Protein AF-S5ZW05-F1 (afdb_monomer_lite)

Foldseek 3Di:
DAPQWDADPVGFIFGNLPVGDTDDVVVAVRPPPCVPGPSVVVVVVVVVVVVVVVVVVVVDDDDDDDDDDDDDDPPPPDPPPPDPVVCPVVVVVVVVVVVVVVVVVVVLLVVLVVLLVVLVVVLVVLVVVLVVLVVVLVVLVVVLVVLVVCVVVVVDDPVRSVVVVVVSVVVNVVSVVVSVVSVVVNVVSCVVSLLSVLVNLLVVLVVVLVVLVVVLVVLVVCVVVVVDDPVVSVVSNVVSVVVNVVSVVSNVVSD

Secondary structure (DSSP, 8-state):
--TTEEE-TTS-EEEGGGTTEE--TTTSTTSS-GGG-HHHHHHHHHHHHHHHHHHHHHTS-----------------------THHHHHHHHHHHHHHHHHHHHHHHHHHHHHHHHHHHHHHHHHHHHHHHHHHHHHHHHHHHHHHHHHHHHTTSS-HHHHHHHHHHHHHHHHHHHHHHHHHHHHHHHHHHHHHHHHHHHHHHHHHHHHHHHHHHHHHHHHHHHTT-S-HHHHHHHHHHHHHHHHHHHHHHHHH-

pLDDT: mean 84.44, std 17.26, range [33.0, 98.31]

Organism: NCBI:txid1365176

Sequence (255 aa):
MCPGLYKDEKGKFYCRFADNAEIDPAFMPCLLEYWECPFYIRHKQAEKALEVEKEEIKQQEAPPATVPTVEMPTLIVSPTEVSAERFTDEVDRLIDRASELARLWESYESEARRVVEEWEELRDKIKRELAGLEAVINAYISEKGRLEKLLDEGKISEEEYIDLISRLEKKLAEKNSEKEALTKKLADLDRVVLPHYKRVKVAEAKPELAKLRLALSKLEERFKSGSISEEVYMRLRAELEDKIQRLEKIKEEVE

Radius of gyration: 39.07 Å; chains: 1; bounding box: 111×44×99 Å

Structure (mmCIF, N/CA/C/O backbone):
data_AF-S5ZW05-F1
#
_entry.id   AF-S5ZW05-F1
#
loop_
_atom_site.group_PDB
_atom_site.id
_atom_site.type_symbol
_atom_site.label_atom_id
_atom_site.label_alt_id
_atom_site.label_comp_id
_atom_site.label_asym_id
_atom_site.label_entity_id
_atom_site.label_seq_id
_atom_site.pdbx_PDB_ins_code
_atom_site.Cartn_x
_atom_site.Cartn_y
_atom_site.Cartn_z
_atom_site.occupancy
_atom_site.B_iso_or_equiv
_atom_site.auth_seq_id
_atom_site.auth_comp_id
_atom_site.auth_asym_id
_atom_site.auth_atom_id
_atom_site.pdbx_PDB_model_num
ATOM 1 N N . MET A 1 1 ? 30.930 10.511 -29.324 1.00 75.69 1 MET A N 1
ATOM 2 C CA . MET A 1 1 ? 31.441 11.809 -28.835 1.00 75.69 1 MET A CA 1
ATOM 3 C C . MET A 1 1 ? 32.461 12.370 -29.821 1.00 75.69 1 MET A C 1
ATOM 5 O O . MET A 1 1 ? 33.288 11.617 -30.320 1.00 75.69 1 MET A O 1
ATOM 9 N N . CYS A 1 2 ? 32.359 13.663 -30.134 1.00 83.81 2 CYS A N 1
ATOM 10 C CA . CYS A 1 2 ? 33.169 14.377 -31.118 1.00 83.81 2 CYS A CA 1
ATOM 11 C C . CYS A 1 2 ? 34.652 14.428 -30.710 1.00 83.81 2 CYS A C 1
ATOM 13 O O . CYS A 1 2 ? 34.937 14.909 -29.614 1.00 83.81 2 CYS A O 1
ATOM 15 N N . PRO A 1 3 ? 35.601 14.054 -31.592 1.00 83.56 3 PRO A N 1
ATOM 16 C CA . PRO A 1 3 ? 37.040 14.133 -31.304 1.00 83.56 3 PRO A CA 1
ATOM 17 C C . PRO A 1 3 ? 37.567 15.555 -31.050 1.00 83.56 3 PRO A C 1
ATOM 19 O O . PRO A 1 3 ? 38.633 15.729 -30.466 1.00 83.56 3 PRO A O 1
ATOM 22 N N . GLY A 1 4 ? 36.844 16.577 -31.513 1.00 84.00 4 GLY A N 1
ATOM 23 C CA . GLY A 1 4 ? 37.214 17.982 -31.338 1.00 84.00 4 GLY A CA 1
ATOM 24 C C . GLY A 1 4 ? 36.657 18.622 -30.069 1.00 84.00 4 GLY A C 1
ATOM 25 O O . GLY A 1 4 ? 36.993 19.772 -29.801 1.00 84.00 4 GLY A O 1
ATOM 26 N N . LEU A 1 5 ? 35.805 17.920 -29.312 1.00 88.31 5 LEU A N 1
ATOM 27 C CA . LEU A 1 5 ? 35.219 18.435 -28.079 1.00 88.31 5 LEU A CA 1
ATOM 28 C C . LEU A 1 5 ? 36.185 18.208 -26.913 1.00 88.31 5 LEU A C 1
ATOM 30 O O . LEU A 1 5 ? 36.546 17.071 -26.620 1.00 88.31 5 LEU A O 1
ATOM 34 N N . TYR A 1 6 ? 36.559 19.274 -26.212 1.00 88.19 6 TYR A N 1
ATOM 35 C CA . TYR A 1 6 ? 37.323 19.176 -24.969 1.00 88.19 6 TYR A CA 1
ATOM 36 C C . TYR A 1 6 ? 36.778 20.138 -23.916 1.00 88.19 6 TYR A C 1
ATOM 38 O O . TYR A 1 6 ? 36.047 21.078 -24.228 1.00 88.19 6 TYR A O 1
ATOM 46 N N . LYS A 1 7 ? 37.099 19.864 -22.654 1.00 90.12 7 LYS A N 1
ATOM 47 C CA . LYS A 1 7 ? 36.646 20.632 -21.496 1.00 90.12 7 LYS A CA 1
ATOM 48 C C . LYS A 1 7 ? 37.850 21.311 -20.854 1.00 90.12 7 LYS A C 1
ATOM 50 O O . LYS A 1 7 ? 38.879 20.666 -20.674 1.00 90.12 7 LYS A O 1
ATOM 55 N N . ASP A 1 8 ? 37.719 22.592 -20.540 1.00 86.56 8 ASP A N 1
ATOM 56 C CA . ASP A 1 8 ? 38.747 23.358 -19.830 1.00 86.56 8 ASP A CA 1
ATOM 57 C C . ASP A 1 8 ? 38.670 23.126 -18.306 1.00 86.56 8 ASP A C 1
ATOM 59 O O . ASP A 1 8 ? 37.664 22.622 -17.796 1.00 86.56 8 ASP A O 1
ATOM 63 N N . GLU A 1 9 ? 39.698 23.538 -17.559 1.00 81.25 9 GLU A N 1
ATOM 64 C CA . GLU A 1 9 ? 39.809 23.378 -16.096 1.00 81.25 9 GLU A CA 1
ATOM 65 C C . GLU A 1 9 ? 38.628 24.009 -15.334 1.00 81.25 9 GLU A C 1
ATOM 67 O O . GLU A 1 9 ? 38.244 23.557 -14.257 1.00 81.25 9 GLU A O 1
ATOM 72 N N . LYS A 1 10 ? 37.989 25.027 -15.928 1.00 78.88 10 LYS A N 1
ATOM 73 C CA . LYS A 1 10 ? 36.803 25.722 -15.390 1.00 78.88 10 LYS A CA 1
ATOM 74 C C . LYS A 1 10 ? 35.470 25.071 -15.765 1.00 78.88 10 LYS A C 1
ATOM 76 O O . LYS A 1 10 ? 34.407 25.590 -15.439 1.00 78.88 10 LYS A O 1
ATOM 81 N N . GLY A 1 11 ? 35.514 23.950 -16.473 1.00 82.31 11 GLY A N 1
ATOM 82 C CA . GLY A 1 11 ? 34.356 23.141 -16.809 1.00 82.31 11 GLY A CA 1
ATOM 83 C C . GLY A 1 11 ? 33.564 23.558 -18.048 1.00 82.31 11 GLY A C 1
ATOM 84 O O . GLY A 1 11 ? 32.510 22.976 -18.302 1.00 82.31 11 GLY A O 1
ATOM 85 N N . LYS A 1 12 ? 34.080 24.513 -18.824 1.00 86.69 12 LYS A N 1
ATOM 86 C CA . LYS A 1 12 ? 33.519 24.965 -20.104 1.00 86.69 12 LYS A CA 1
ATOM 87 C C . LYS A 1 12 ? 33.964 24.065 -21.254 1.00 86.69 12 LYS A C 1
ATOM 89 O O . LYS A 1 12 ? 35.069 23.526 -21.218 1.00 86.69 12 LYS A O 1
ATOM 94 N N . PHE A 1 13 ? 33.113 23.917 -22.261 1.00 88.25 13 PHE A N 1
ATOM 95 C CA . PHE A 1 13 ? 33.365 23.070 -23.423 1.00 88.25 13 PHE A CA 1
ATOM 96 C C . PHE A 1 13 ? 33.838 23.897 -24.622 1.00 88.25 13 PHE A C 1
ATOM 98 O O . PHE A 1 13 ? 33.329 24.984 -24.879 1.00 88.25 13 PHE A O 1
ATOM 105 N N . TYR A 1 14 ? 34.803 23.362 -25.366 1.00 88.94 14 TYR A N 1
ATOM 106 C CA . TYR A 1 14 ? 35.449 24.028 -26.493 1.00 88.94 14 TYR A CA 1
ATOM 107 C C . TYR A 1 14 ? 35.572 23.091 -27.700 1.00 88.94 14 TYR A C 1
ATOM 109 O O . TYR A 1 14 ? 35.677 21.869 -27.548 1.00 88.94 14 TYR A O 1
ATOM 117 N N . CYS A 1 15 ? 35.554 23.670 -28.904 1.00 87.31 15 CYS A N 1
ATOM 118 C CA . CYS A 1 15 ? 35.637 22.942 -30.171 1.00 87.31 15 CYS A CA 1
ATOM 119 C C . CYS A 1 15 ? 36.954 23.217 -30.907 1.00 87.31 15 CYS A C 1
ATOM 121 O O . CYS A 1 15 ? 37.171 24.318 -31.408 1.00 87.31 15 CYS A O 1
ATOM 123 N N . ARG A 1 16 ? 37.792 22.189 -31.082 1.00 85.38 16 ARG A N 1
ATOM 124 C CA . ARG A 1 16 ? 39.040 22.284 -31.866 1.00 85.38 16 ARG A CA 1
ATOM 125 C C . ARG A 1 16 ? 38.809 22.566 -33.351 1.00 85.38 16 ARG A C 1
ATOM 127 O O . ARG A 1 16 ? 39.659 23.161 -33.995 1.00 85.38 16 ARG A O 1
ATOM 134 N N . PHE A 1 17 ? 37.666 22.149 -33.894 1.00 84.06 17 PHE A N 1
ATOM 135 C CA . PHE A 1 17 ? 37.330 22.326 -35.314 1.00 84.06 17 PHE A CA 1
ATOM 136 C C . PHE A 1 17 ? 36.701 23.691 -35.631 1.00 84.06 17 PHE A C 1
ATOM 138 O O . PHE A 1 17 ? 36.392 23.965 -36.788 1.00 84.06 17 PHE A O 1
ATOM 145 N N . ALA A 1 18 ? 36.483 24.526 -34.612 1.00 81.56 18 ALA A N 1
ATOM 146 C CA . ALA A 1 18 ? 35.930 25.872 -34.728 1.00 81.56 18 ALA A CA 1
ATOM 147 C C . ALA A 1 18 ? 36.827 26.874 -33.983 1.00 81.56 18 ALA A C 1
ATOM 149 O O . ALA A 1 18 ? 36.354 27.592 -33.107 1.00 81.56 18 ALA A O 1
ATOM 150 N N . ASP A 1 19 ? 38.132 26.851 -34.269 1.00 81.06 19 ASP A N 1
ATOM 151 C CA . ASP A 1 19 ? 39.130 27.789 -33.728 1.00 81.06 19 ASP A CA 1
ATOM 152 C C . ASP A 1 19 ? 39.120 27.923 -32.193 1.00 81.06 19 ASP A C 1
ATOM 154 O O . ASP A 1 19 ? 39.330 29.001 -31.641 1.00 81.06 19 ASP A O 1
ATOM 158 N N . ASN A 1 20 ? 38.871 26.814 -31.486 1.00 83.44 20 ASN A N 1
ATOM 159 C CA . ASN A 1 20 ? 38.738 26.768 -30.026 1.00 83.44 20 ASN A CA 1
ATOM 160 C C . ASN A 1 20 ? 37.632 27.688 -29.477 1.00 83.44 20 ASN A C 1
ATOM 162 O O . ASN A 1 20 ? 37.757 28.230 -28.380 1.00 83.44 20 ASN A O 1
ATOM 166 N N . ALA A 1 21 ? 36.533 27.851 -30.215 1.00 83.50 21 ALA A N 1
ATOM 167 C CA . ALA A 1 21 ? 35.348 28.544 -29.724 1.00 83.50 21 ALA A CA 1
ATOM 168 C C . ALA A 1 21 ? 34.690 27.782 -28.561 1.00 83.50 21 ALA A C 1
ATOM 170 O O . ALA A 1 21 ? 34.636 26.546 -28.559 1.00 83.50 21 ALA A O 1
ATOM 171 N N . GLU A 1 22 ? 34.173 28.534 -27.584 1.00 88.19 22 GLU A N 1
ATOM 172 C CA . GLU A 1 22 ? 33.326 28.004 -26.511 1.00 88.19 22 GLU A CA 1
ATOM 173 C C . GLU A 1 22 ? 32.014 27.505 -27.126 1.00 88.19 22 GLU A C 1
ATOM 175 O O . GLU A 1 22 ? 31.342 28.235 -27.856 1.00 88.19 22 GLU A O 1
ATOM 180 N N . ILE A 1 23 ? 31.667 26.250 -26.858 1.00 82.69 23 ILE A N 1
ATOM 181 C CA . ILE A 1 23 ? 30.469 25.600 -27.390 1.00 82.69 23 ILE A CA 1
ATOM 182 C C . ILE A 1 23 ? 29.692 24.926 -26.270 1.00 82.69 23 ILE A C 1
ATOM 184 O O . ILE A 1 23 ? 30.272 24.468 -25.293 1.00 82.69 23 ILE A O 1
ATOM 188 N N . ASP A 1 24 ? 28.379 24.811 -26.433 1.00 84.38 24 ASP A N 1
ATOM 189 C CA . ASP A 1 24 ? 27.539 24.027 -25.532 1.00 84.38 24 ASP A CA 1
ATOM 190 C C . ASP A 1 24 ? 27.182 22.676 -26.190 1.00 84.38 24 ASP A C 1
ATOM 192 O O . ASP A 1 24 ? 26.478 22.658 -27.209 1.00 84.38 24 ASP A O 1
ATOM 196 N N . PRO A 1 25 ? 27.642 21.533 -25.641 1.00 79.38 25 PRO A N 1
ATOM 197 C CA . PRO A 1 25 ? 27.330 20.203 -26.162 1.00 79.38 25 PRO A CA 1
ATOM 198 C C . PRO A 1 25 ? 25.843 19.831 -26.123 1.00 79.38 25 PRO A C 1
ATOM 200 O O . PRO A 1 25 ? 25.480 18.833 -26.739 1.00 79.38 25 PRO A O 1
ATOM 203 N N . ALA A 1 26 ? 24.997 20.581 -25.406 1.00 79.69 26 ALA A N 1
ATOM 204 C CA . ALA A 1 26 ? 23.548 20.383 -25.401 1.00 79.69 26 ALA A CA 1
ATOM 205 C C . ALA A 1 26 ? 22.867 20.922 -26.673 1.00 79.69 26 ALA A C 1
ATOM 207 O O . ALA A 1 26 ? 21.833 20.398 -27.080 1.00 79.69 26 ALA A O 1
ATOM 208 N N . PHE A 1 27 ? 23.450 21.942 -27.314 1.00 77.44 27 PHE A N 1
ATOM 209 C CA . PHE A 1 27 ? 22.884 22.603 -28.500 1.00 77.44 27 PHE A CA 1
ATOM 210 C C . PHE A 1 27 ? 23.600 22.240 -29.807 1.00 77.44 27 PHE A C 1
ATOM 212 O O . PHE A 1 27 ? 23.198 22.682 -30.880 1.00 77.44 27 PHE A O 1
ATOM 219 N N . MET A 1 28 ? 24.657 21.432 -29.728 1.00 78.69 28 MET A N 1
ATOM 220 C CA . MET A 1 28 ? 25.442 20.972 -30.871 1.00 78.69 28 MET A CA 1
ATOM 221 C C . MET A 1 28 ? 25.522 19.441 -30.868 1.00 78.69 28 MET A C 1
ATOM 223 O O . MET A 1 28 ? 25.550 18.838 -29.796 1.00 78.69 28 MET A O 1
ATOM 227 N N . PRO A 1 29 ? 25.638 18.776 -32.033 1.00 80.00 29 PRO A N 1
ATOM 228 C CA . PRO A 1 29 ? 25.641 17.312 -32.134 1.00 80.00 29 PRO A CA 1
ATOM 229 C C . PRO A 1 29 ? 26.966 16.678 -31.659 1.00 80.00 29 PRO A C 1
ATOM 231 O O . PRO A 1 29 ? 27.462 15.711 -32.222 1.00 80.00 29 PRO A O 1
ATOM 234 N N . CYS A 1 30 ? 27.605 17.215 -30.619 1.00 80.88 30 CYS A N 1
ATOM 235 C CA . CYS A 1 30 ? 28.940 16.812 -30.189 1.00 80.88 30 CYS A CA 1
ATOM 236 C C . CYS A 1 30 ? 28.960 15.486 -29.410 1.00 80.88 30 CYS A C 1
ATOM 238 O O . CYS A 1 30 ? 29.997 14.824 -29.368 1.00 80.88 30 CYS A O 1
ATOM 240 N N . LEU A 1 31 ? 27.855 15.077 -28.782 1.00 81.19 31 LEU A N 1
ATOM 241 C CA . LEU A 1 31 ? 27.829 13.892 -27.914 1.00 81.19 31 LEU A CA 1
ATOM 242 C C . LEU A 1 31 ? 27.472 12.601 -28.669 1.00 81.19 31 LEU A C 1
ATOM 244 O O . LEU A 1 31 ? 28.137 11.582 -28.452 1.00 81.19 31 LEU A O 1
ATOM 248 N N . LEU A 1 32 ? 26.510 12.664 -29.597 1.00 75.75 32 LEU A N 1
ATOM 249 C CA . LEU A 1 32 ? 25.956 11.506 -30.310 1.00 75.75 32 LEU A CA 1
ATOM 250 C C . LEU A 1 32 ? 26.312 11.520 -31.807 1.00 75.75 32 LEU A C 1
ATOM 252 O O . LEU A 1 32 ? 27.100 10.679 -32.225 1.00 75.75 32 LEU A O 1
ATOM 256 N N . GLU A 1 33 ? 25.842 12.508 -32.576 1.00 83.38 33 GLU A N 1
ATOM 257 C CA . GLU A 1 33 ? 25.884 12.524 -34.058 1.00 83.38 33 GLU A CA 1
ATOM 258 C C . GLU A 1 33 ? 26.925 13.500 -34.638 1.00 83.38 33 GLU A C 1
ATOM 260 O O . GLU A 1 33 ? 26.675 14.285 -35.551 1.00 83.38 33 GLU A O 1
ATOM 265 N N . TYR A 1 34 ? 28.143 13.477 -34.098 1.00 82.94 34 TYR A N 1
ATOM 266 C CA . TYR A 1 34 ? 29.167 14.475 -34.437 1.00 82.94 34 TYR A CA 1
ATOM 267 C C . TYR A 1 34 ? 29.628 14.442 -35.901 1.00 82.94 34 TYR A C 1
ATOM 269 O O . TYR A 1 34 ? 30.193 15.425 -36.381 1.00 82.94 34 TYR A O 1
ATOM 277 N N . TRP A 1 35 ? 29.394 13.334 -36.608 1.00 80.00 35 TRP A N 1
ATOM 278 C CA . TRP A 1 35 ? 29.694 13.183 -38.033 1.00 80.00 35 TRP A CA 1
ATOM 279 C C . TRP A 1 35 ? 28.833 14.087 -38.928 1.00 80.00 35 TRP A C 1
ATOM 281 O O . TRP A 1 35 ? 29.241 14.366 -40.052 1.00 80.00 35 TRP A O 1
ATOM 291 N N . GLU A 1 36 ? 27.702 14.594 -38.429 1.00 83.88 36 GLU A N 1
ATOM 292 C CA . GLU A 1 36 ? 26.839 15.551 -39.140 1.00 83.88 36 GLU A CA 1
ATOM 293 C C . GLU A 1 36 ? 27.201 17.016 -38.844 1.00 83.88 36 GLU A C 1
ATOM 295 O O . GLU A 1 36 ? 26.648 17.943 -39.434 1.00 83.88 36 GLU A O 1
ATOM 300 N N . CYS A 1 37 ? 28.158 17.259 -37.941 1.00 84.12 37 CYS A N 1
ATOM 301 C CA . CYS A 1 37 ? 28.567 18.607 -37.564 1.00 84.12 37 CYS A CA 1
ATOM 302 C C . CYS A 1 37 ? 29.280 19.329 -38.730 1.00 84.12 37 CYS A C 1
ATOM 304 O O . CYS A 1 37 ? 30.320 18.848 -39.196 1.00 84.12 37 CYS A O 1
ATOM 306 N N . PRO A 1 38 ? 28.836 20.536 -39.143 1.00 82.31 38 PRO A N 1
ATOM 307 C CA . PRO A 1 38 ? 29.462 21.288 -40.236 1.00 82.31 38 PRO A CA 1
ATOM 308 C C . PRO A 1 38 ? 30.958 21.571 -40.033 1.00 82.31 38 PRO A C 1
ATOM 310 O O . PRO A 1 38 ? 31.728 21.558 -40.993 1.00 82.31 38 PRO A O 1
ATOM 313 N N . PHE A 1 39 ? 31.388 21.797 -38.787 1.00 84.94 39 PHE A N 1
ATOM 314 C CA . PHE A 1 39 ? 32.796 22.034 -38.449 1.00 84.94 39 PHE A CA 1
ATOM 315 C C . PHE A 1 39 ? 33.644 20.765 -38.596 1.00 84.94 39 PHE A C 1
ATOM 317 O O . PHE A 1 39 ? 34.746 20.811 -39.139 1.00 84.94 39 PHE A O 1
ATOM 324 N N . TYR A 1 40 ? 33.106 19.617 -38.177 1.00 83.56 40 TYR A N 1
ATOM 325 C CA . TYR A 1 40 ? 33.778 18.325 -38.309 1.00 83.56 40 TYR A CA 1
ATOM 326 C C . TYR A 1 40 ? 33.934 17.914 -39.777 1.00 83.56 40 TYR A C 1
ATOM 328 O O . TYR A 1 40 ? 35.014 17.497 -40.192 1.00 83.56 40 TYR A O 1
ATOM 336 N N . ILE A 1 41 ? 32.879 18.092 -40.580 1.00 84.44 41 ILE A N 1
ATOM 337 C CA . ILE A 1 41 ? 32.886 17.775 -42.014 1.00 84.44 41 ILE A CA 1
ATOM 338 C C . ILE A 1 41 ? 33.947 18.607 -42.744 1.00 84.44 41 ILE A C 1
ATOM 340 O O . ILE A 1 41 ? 34.751 18.046 -43.488 1.00 84.44 41 ILE A O 1
ATOM 344 N N . ARG A 1 42 ? 34.000 19.924 -42.495 1.00 84.69 42 ARG A N 1
ATOM 345 C CA . ARG A 1 42 ? 35.016 20.809 -43.090 1.00 84.69 42 ARG A CA 1
ATOM 346 C C . ARG A 1 42 ? 36.432 20.396 -42.704 1.00 84.69 42 ARG A C 1
ATOM 348 O O . ARG A 1 42 ? 37.296 20.321 -43.571 1.00 84.69 42 ARG A O 1
ATOM 355 N N . HIS A 1 43 ? 36.661 20.074 -41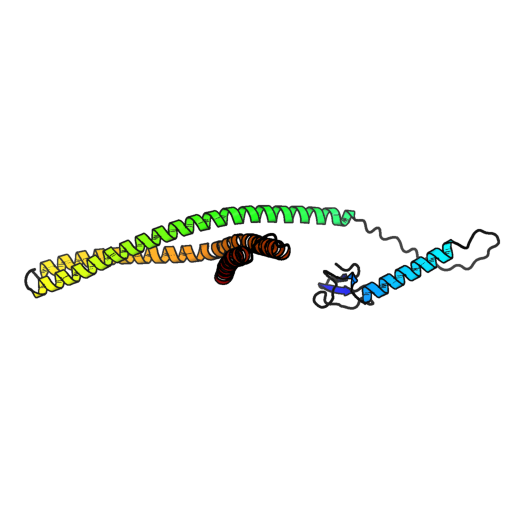.432 1.00 84.19 43 HIS A N 1
ATOM 356 C CA . HIS A 1 43 ? 37.970 19.619 -40.972 1.00 84.19 43 HIS A CA 1
ATOM 357 C C . HIS A 1 43 ? 38.387 18.305 -41.643 1.00 84.19 43 HIS A C 1
ATOM 359 O O . HIS A 1 43 ? 39.509 18.184 -42.121 1.00 84.19 43 HIS A O 1
ATOM 365 N N . LYS A 1 44 ? 37.475 17.331 -41.754 1.00 84.12 44 LYS A N 1
ATOM 366 C CA . LYS A 1 44 ? 37.752 16.056 -42.430 1.00 84.12 44 LYS A CA 1
ATOM 367 C C . LYS A 1 44 ? 38.010 16.211 -43.927 1.00 84.12 44 LYS A C 1
ATOM 369 O O . LYS A 1 44 ? 38.805 15.460 -44.484 1.00 84.12 44 LYS A O 1
ATOM 374 N N . GLN A 1 45 ? 37.352 17.164 -44.581 1.00 79.94 45 GLN A N 1
ATOM 375 C CA . GLN A 1 45 ? 37.631 17.504 -45.977 1.00 79.94 45 GLN A CA 1
ATOM 376 C C . GLN A 1 45 ? 39.011 18.157 -46.134 1.00 79.94 45 GLN A C 1
ATOM 378 O O . GLN A 1 45 ? 39.733 17.805 -47.062 1.00 79.94 45 GLN A O 1
ATOM 383 N N . ALA A 1 46 ? 39.406 19.037 -45.208 1.00 79.38 46 ALA A N 1
ATOM 384 C CA . ALA A 1 46 ? 40.734 19.648 -45.197 1.00 79.38 46 ALA A CA 1
ATOM 385 C C . ALA A 1 46 ? 41.853 18.629 -44.904 1.00 79.38 46 ALA A C 1
ATOM 387 O O . ALA A 1 46 ? 42.872 18.639 -45.587 1.00 79.38 46 ALA A O 1
ATOM 388 N N . GLU A 1 47 ? 41.651 17.704 -43.956 1.00 77.00 47 GLU A N 1
ATOM 389 C CA . GLU A 1 47 ? 42.588 16.597 -43.698 1.00 77.00 47 GLU A CA 1
ATOM 390 C C . GLU A 1 47 ? 42.783 15.727 -44.943 1.00 77.00 47 GLU A C 1
ATOM 392 O O . GLU A 1 47 ? 43.917 15.458 -45.324 1.00 77.00 47 GLU A O 1
ATOM 397 N N . LYS A 1 48 ? 41.691 15.352 -45.623 1.00 74.88 48 LYS A N 1
ATOM 398 C CA . LYS A 1 48 ? 41.767 14.576 -46.869 1.00 74.88 48 LYS A CA 1
ATOM 399 C C . LYS A 1 48 ? 42.477 15.335 -47.988 1.00 74.88 48 LYS A C 1
ATOM 401 O O . LYS A 1 48 ? 43.232 14.723 -48.731 1.00 74.88 48 LYS A O 1
ATOM 406 N N . ALA A 1 49 ? 42.265 16.646 -48.112 1.00 70.94 49 ALA A N 1
ATOM 407 C CA . ALA A 1 49 ? 42.970 17.460 -49.103 1.00 70.94 49 ALA A CA 1
ATOM 408 C C . ALA A 1 49 ? 44.487 17.495 -48.834 1.00 70.94 49 ALA A C 1
ATOM 410 O O . ALA A 1 49 ? 45.271 17.316 -49.760 1.00 70.94 49 ALA A O 1
ATOM 411 N N . LEU A 1 50 ? 44.896 17.626 -47.567 1.00 70.12 50 LEU A N 1
ATOM 412 C CA . LEU A 1 50 ? 46.305 17.591 -47.152 1.00 70.12 50 LEU A CA 1
ATOM 413 C C . LEU A 1 50 ? 46.941 16.196 -47.293 1.00 70.12 50 LEU A C 1
ATOM 415 O O . LEU A 1 50 ? 48.148 16.091 -47.507 1.00 70.12 50 LEU A O 1
ATOM 419 N N . GLU A 1 51 ? 46.162 15.121 -47.151 1.00 63.62 51 GLU A N 1
ATOM 420 C CA . GLU A 1 51 ? 46.616 13.744 -47.396 1.00 63.62 51 GLU A CA 1
ATOM 421 C C . GLU A 1 51 ? 46.832 13.475 -48.890 1.00 63.62 51 GLU A C 1
ATOM 423 O O . GLU A 1 51 ? 47.866 12.916 -49.248 1.00 63.62 51 GLU A O 1
ATOM 428 N N . VAL A 1 52 ? 45.927 13.947 -49.756 1.00 60.62 52 VAL A N 1
ATOM 429 C CA . VAL A 1 52 ? 46.074 13.846 -51.219 1.00 60.62 52 VAL A CA 1
ATOM 430 C C . VAL A 1 52 ? 47.275 14.662 -51.704 1.00 60.62 52 VAL A C 1
ATOM 432 O O . VAL A 1 52 ? 48.075 14.158 -52.486 1.00 60.62 52 VAL A O 1
ATOM 435 N N . GLU A 1 53 ? 47.480 15.871 -51.172 1.00 57.47 53 GLU A N 1
ATOM 436 C CA . GLU A 1 53 ? 48.641 16.707 -51.508 1.00 57.47 53 GLU A CA 1
ATOM 437 C C . GLU A 1 53 ? 49.961 16.050 -51.045 1.00 57.47 53 GLU A C 1
ATOM 439 O O . GLU A 1 53 ? 50.956 16.053 -51.766 1.00 57.47 53 GLU A O 1
ATOM 444 N N . LYS A 1 54 ? 49.972 15.376 -49.884 1.00 56.78 54 LYS A N 1
ATOM 445 C CA . LYS A 1 54 ? 51.132 14.596 -49.404 1.00 56.78 54 LYS A CA 1
ATOM 446 C C . LYS A 1 54 ? 51.383 13.307 -50.193 1.00 56.78 54 LYS A C 1
ATOM 448 O O . LYS A 1 54 ? 52.538 12.885 -50.282 1.00 56.78 54 LYS A O 1
ATOM 453 N N . GLU A 1 55 ? 50.346 12.663 -50.727 1.00 53.16 55 GLU A N 1
ATOM 454 C CA . GLU A 1 55 ? 50.483 11.483 -51.592 1.0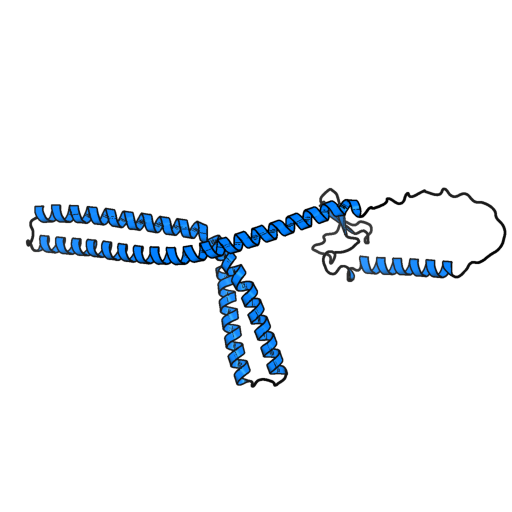0 53.16 55 GLU A CA 1
ATOM 455 C C . GLU A 1 55 ? 50.950 11.853 -53.006 1.00 53.16 55 GLU A C 1
ATOM 457 O O . GLU A 1 55 ? 51.801 11.147 -53.552 1.00 53.16 55 GLU A O 1
ATOM 462 N N . GLU A 1 56 ? 50.496 12.984 -53.561 1.00 48.66 56 GLU A N 1
ATOM 463 C CA . GLU A 1 56 ? 50.982 13.518 -54.843 1.00 48.66 56 GLU A CA 1
ATOM 464 C C . GLU A 1 56 ? 52.464 13.918 -54.770 1.00 48.66 56 GLU A C 1
ATOM 466 O O . GLU A 1 56 ? 53.235 13.589 -55.673 1.00 48.66 56 GLU A O 1
ATOM 471 N N . ILE A 1 57 ? 52.906 14.516 -53.656 1.00 48.66 57 ILE A N 1
ATOM 472 C CA . ILE A 1 57 ? 54.322 14.863 -53.432 1.00 48.66 57 ILE A CA 1
ATOM 473 C C . ILE A 1 57 ? 55.201 13.604 -53.276 1.00 48.66 57 ILE A C 1
ATOM 475 O O . ILE A 1 57 ? 56.366 13.605 -53.666 1.00 48.66 57 ILE A O 1
ATOM 479 N N . LYS A 1 58 ? 54.667 12.488 -52.757 1.00 46.31 58 LYS A N 1
ATOM 480 C CA . LYS A 1 58 ? 55.432 11.239 -52.556 1.00 46.31 58 LYS A CA 1
ATOM 481 C C . LYS A 1 58 ? 55.676 10.428 -53.833 1.00 46.31 58 LYS A C 1
ATOM 483 O O . LYS A 1 58 ? 56.558 9.571 -53.825 1.00 46.31 58 LYS A O 1
ATOM 488 N N . GLN A 1 59 ? 54.910 10.651 -54.904 1.00 44.50 59 GLN A N 1
ATOM 489 C CA . GLN A 1 59 ? 55.060 9.911 -56.167 1.00 44.50 59 GLN A CA 1
ATOM 490 C C . GLN A 1 59 ? 56.025 10.570 -57.163 1.00 44.50 59 GLN A C 1
ATOM 492 O O . GLN A 1 59 ? 56.328 9.980 -58.200 1.00 44.50 59 GLN A O 1
ATOM 497 N N . GLN A 1 60 ? 56.557 11.751 -56.847 1.00 46.81 60 GLN A N 1
ATOM 498 C CA . GLN A 1 60 ? 57.502 12.466 -57.698 1.00 46.81 60 GLN A CA 1
ATOM 499 C C . GLN A 1 60 ? 58.780 12.808 -56.932 1.00 46.81 60 GLN A C 1
ATOM 501 O O . GLN A 1 60 ? 59.002 13.968 -56.630 1.00 46.81 60 GLN A O 1
ATOM 506 N N . GLU A 1 61 ? 59.637 11.824 -56.638 1.00 37.16 61 GLU A N 1
ATOM 507 C CA . GLU A 1 61 ? 61.091 12.062 -56.589 1.00 37.16 61 GLU A CA 1
ATOM 508 C C . GLU A 1 61 ? 61.910 10.766 -56.452 1.00 37.16 61 GLU A C 1
ATOM 510 O O . GLU A 1 61 ? 61.824 10.036 -55.465 1.00 37.16 61 GLU A O 1
ATOM 515 N N . ALA A 1 62 ? 62.781 10.526 -57.436 1.00 33.00 62 ALA A N 1
ATOM 516 C CA . ALA A 1 62 ? 64.074 9.875 -57.242 1.00 33.00 62 ALA A CA 1
ATOM 517 C C . ALA A 1 62 ? 65.121 10.555 -58.165 1.00 33.00 62 ALA A C 1
ATOM 519 O O . ALA A 1 62 ? 64.756 11.021 -59.244 1.00 33.00 62 ALA A O 1
ATOM 520 N N . PRO A 1 63 ? 66.396 10.657 -57.737 1.00 54.81 63 PRO A N 1
ATOM 521 C CA . PRO A 1 63 ? 67.291 11.822 -57.926 1.00 54.81 63 PRO A CA 1
ATOM 522 C C . PRO A 1 63 ? 68.336 11.570 -59.063 1.00 54.81 63 PRO A C 1
ATOM 524 O O . PRO A 1 63 ? 68.192 10.534 -59.716 1.00 54.81 63 PRO A O 1
ATOM 527 N N . PRO A 1 64 ? 69.400 12.390 -59.336 1.00 48.31 64 PRO A N 1
ATOM 528 C CA . PRO A 1 64 ? 70.057 13.376 -58.452 1.00 48.31 64 PRO A CA 1
ATOM 529 C C . PRO A 1 64 ? 70.641 14.678 -59.063 1.00 48.31 64 PRO A C 1
ATOM 531 O O . PRO A 1 64 ? 70.975 14.748 -60.240 1.00 48.31 64 PRO A O 1
ATOM 534 N N . ALA A 1 65 ? 70.876 15.688 -58.207 1.00 34.34 65 ALA A N 1
ATOM 535 C CA . ALA A 1 65 ? 72.215 16.181 -57.814 1.00 34.34 65 ALA A CA 1
ATOM 536 C C . ALA A 1 65 ? 72.235 17.660 -57.344 1.00 34.34 65 ALA A C 1
ATOM 538 O O . ALA A 1 65 ? 71.633 18.540 -57.948 1.00 34.34 65 ALA A O 1
ATOM 539 N N . THR A 1 66 ? 73.082 17.896 -56.329 1.00 34.38 66 THR A N 1
ATOM 540 C CA . THR A 1 66 ? 73.744 19.146 -55.876 1.00 34.38 66 THR A CA 1
ATOM 541 C C . THR A 1 66 ? 73.001 20.190 -55.010 1.00 34.38 66 THR A C 1
ATOM 543 O O . THR A 1 66 ? 72.115 20.909 -55.447 1.00 34.38 66 THR A O 1
ATOM 546 N N . VAL A 1 67 ? 73.497 20.279 -53.764 1.00 39.62 67 VAL A N 1
ATOM 547 C CA . VAL A 1 67 ? 73.378 21.304 -52.691 1.00 39.62 67 VAL A CA 1
ATOM 548 C C . VAL A 1 67 ? 73.799 22.717 -53.175 1.00 39.62 67 VAL A C 1
ATOM 550 O O . VAL A 1 67 ? 74.611 22.761 -54.101 1.00 39.62 67 VAL A O 1
ATOM 553 N N . PRO A 1 68 ? 73.365 23.860 -52.568 1.00 42.66 68 PRO A N 1
ATOM 554 C CA . PRO A 1 68 ? 73.553 24.171 -51.136 1.00 42.66 68 PRO A CA 1
ATOM 555 C C . PRO A 1 68 ? 72.432 24.956 -50.396 1.00 42.66 68 PRO A C 1
ATOM 557 O O . PRO A 1 68 ? 71.793 25.855 -50.927 1.00 42.66 68 PRO A O 1
ATOM 560 N N . THR A 1 69 ? 72.305 24.628 -49.106 1.00 40.19 69 THR A N 1
ATOM 561 C CA . THR A 1 69 ? 72.172 25.507 -47.921 1.00 40.19 69 THR A CA 1
ATOM 562 C C . THR A 1 69 ? 71.244 26.733 -47.948 1.00 40.19 69 THR A C 1
ATOM 564 O O . THR A 1 69 ? 71.636 27.798 -48.414 1.00 40.19 69 THR A O 1
ATOM 567 N N . VAL A 1 70 ? 70.125 26.640 -47.212 1.00 36.62 70 VAL A N 1
ATOM 568 C CA . VAL A 1 70 ? 69.618 27.723 -46.343 1.00 36.62 70 VAL A CA 1
ATOM 569 C C . VAL A 1 70 ? 69.090 27.092 -45.050 1.00 36.62 70 VAL A C 1
ATOM 571 O O . VAL A 1 70 ? 68.191 26.254 -45.077 1.00 36.62 70 VAL A O 1
ATOM 574 N N . GLU A 1 71 ? 69.688 27.468 -43.921 1.00 44.62 71 GLU A N 1
ATOM 575 C CA . GLU A 1 71 ? 69.280 27.059 -42.577 1.00 44.62 71 GLU A CA 1
ATOM 576 C C . GLU A 1 71 ? 67.964 27.752 -42.195 1.00 44.62 71 GLU A C 1
ATOM 578 O O . GLU A 1 71 ? 67.891 28.978 -42.125 1.00 44.62 71 GLU A O 1
ATOM 583 N N . MET A 1 72 ? 66.925 26.966 -41.906 1.00 38.59 72 MET A N 1
ATOM 584 C CA . MET A 1 72 ? 65.784 27.414 -41.112 1.00 38.59 72 MET A CA 1
ATOM 585 C C . MET A 1 72 ? 65.741 26.605 -39.814 1.00 38.59 72 MET A C 1
ATOM 587 O O . MET A 1 72 ? 65.974 25.395 -39.843 1.00 38.59 72 MET A O 1
ATOM 591 N N . PRO A 1 73 ? 65.470 27.252 -38.670 1.00 37.56 73 PRO A N 1
ATOM 592 C CA . PRO A 1 73 ? 65.566 26.621 -37.366 1.00 37.56 73 PRO A CA 1
ATOM 593 C C . PRO A 1 73 ? 64.506 25.529 -37.236 1.00 37.56 73 PRO A C 1
ATOM 595 O O . PRO A 1 73 ? 63.303 25.795 -37.223 1.00 37.56 73 PRO A O 1
ATOM 598 N N . THR A 1 74 ? 64.968 24.287 -37.120 1.00 33.12 74 THR A N 1
ATOM 599 C CA . THR A 1 74 ? 64.152 23.134 -36.759 1.00 33.12 74 THR A CA 1
ATOM 600 C C . THR A 1 74 ? 63.623 23.356 -35.345 1.00 33.12 74 THR A C 1
ATOM 602 O O . THR A 1 74 ? 64.330 23.145 -34.359 1.00 33.12 74 THR A O 1
ATOM 605 N N . LEU A 1 75 ? 62.375 23.810 -35.227 1.00 38.81 75 LEU A N 1
ATOM 606 C CA . LEU A 1 75 ? 61.633 23.685 -33.981 1.00 38.81 75 LEU A CA 1
ATOM 607 C C . LEU A 1 75 ? 61.421 22.191 -33.745 1.00 38.81 75 LEU A C 1
ATOM 609 O O . LEU A 1 75 ? 60.569 21.557 -34.365 1.00 38.81 75 LEU A O 1
ATOM 613 N N . ILE A 1 76 ? 62.248 21.629 -32.868 1.00 35.44 76 ILE A N 1
ATOM 614 C CA . ILE A 1 76 ? 62.061 20.300 -32.301 1.00 35.44 76 ILE A CA 1
ATOM 615 C C . ILE A 1 76 ? 60.780 20.378 -31.470 1.00 35.44 76 ILE A C 1
ATOM 617 O O . ILE A 1 76 ? 60.799 20.745 -30.297 1.00 35.44 76 ILE A O 1
ATOM 621 N N . VAL A 1 77 ? 59.639 20.079 -32.086 1.00 41.50 77 VAL A N 1
ATOM 622 C CA . VAL A 1 77 ? 58.449 19.702 -31.331 1.00 41.50 77 VAL A CA 1
ATOM 623 C C . VAL A 1 77 ? 58.710 18.271 -30.889 1.00 41.50 77 VAL A C 1
ATOM 625 O O . VAL A 1 77 ? 58.573 17.339 -31.680 1.00 41.50 77 VAL A O 1
ATOM 628 N N . SER A 1 78 ? 59.166 18.106 -29.644 1.00 39.09 78 SER A N 1
ATOM 629 C CA . SER A 1 78 ? 59.163 16.797 -28.991 1.00 39.09 78 SER A CA 1
ATOM 630 C C . SER A 1 78 ? 57.791 16.160 -29.210 1.00 39.09 78 SER A C 1
ATOM 632 O O . SER A 1 78 ? 56.784 16.816 -28.923 1.00 39.09 78 SER A O 1
ATOM 634 N N . PRO A 1 79 ? 57.710 14.905 -29.683 1.00 43.41 79 PRO A N 1
ATOM 635 C CA . PRO A 1 79 ? 56.479 14.153 -29.579 1.00 43.41 79 PRO A CA 1
ATOM 636 C C . PRO A 1 79 ? 56.191 14.053 -28.085 1.00 43.41 79 PRO A C 1
ATOM 638 O O . PRO A 1 79 ? 56.903 13.370 -27.351 1.00 43.41 79 PRO A O 1
ATOM 641 N N . THR A 1 80 ? 55.197 14.789 -27.599 1.00 44.53 80 THR A N 1
ATOM 642 C CA . THR A 1 80 ? 54.615 14.479 -26.301 1.00 44.53 80 THR A CA 1
ATOM 643 C C . THR A 1 80 ? 54.063 13.072 -26.453 1.00 44.53 80 THR A C 1
ATOM 645 O O . THR A 1 80 ? 53.040 12.881 -27.108 1.00 44.53 80 THR A O 1
ATOM 648 N N . GLU A 1 81 ? 54.782 12.080 -25.934 1.00 45.19 81 GLU A N 1
ATOM 649 C CA . GLU A 1 81 ? 54.297 10.714 -25.802 1.00 45.19 81 GLU A CA 1
ATOM 650 C C . GLU A 1 81 ? 53.016 10.768 -24.964 1.00 45.19 81 GLU A C 1
ATOM 652 O O . GLU A 1 81 ? 53.037 10.830 -23.732 1.00 45.19 81 GLU A O 1
ATOM 657 N N . VAL A 1 82 ? 51.866 10.822 -25.634 1.00 51.69 82 VAL A N 1
ATOM 658 C CA . VAL A 1 82 ? 50.573 10.608 -24.993 1.00 51.69 82 VAL A CA 1
ATOM 659 C C . VAL A 1 82 ? 50.478 9.101 -24.773 1.00 51.69 82 VAL A C 1
ATOM 661 O O . VAL A 1 82 ? 49.944 8.374 -25.605 1.00 51.69 82 VAL A O 1
ATOM 664 N N . SER A 1 83 ? 51.087 8.614 -23.688 1.00 53.72 83 SER A N 1
ATOM 665 C CA . SER A 1 83 ? 50.982 7.206 -23.305 1.00 53.72 83 SER A CA 1
ATOM 666 C C . SER A 1 83 ? 49.549 6.909 -22.855 1.00 53.72 83 SER A C 1
ATOM 668 O O . SER A 1 83 ? 49.055 7.490 -21.884 1.00 53.72 83 SER A O 1
ATOM 670 N N . ALA A 1 84 ? 48.884 5.996 -23.570 1.00 58.41 84 ALA A N 1
ATOM 671 C CA . ALA A 1 84 ? 47.564 5.470 -23.224 1.00 58.41 84 ALA A CA 1
ATOM 672 C C . ALA A 1 84 ? 47.553 4.761 -21.856 1.00 58.41 84 ALA A C 1
ATOM 674 O O . ALA A 1 84 ? 46.511 4.712 -21.206 1.00 58.41 84 ALA A O 1
ATOM 675 N N . GLU A 1 85 ? 48.713 4.296 -21.379 1.00 61.50 85 GLU A N 1
ATOM 676 C CA . GLU A 1 85 ? 48.891 3.642 -20.073 1.00 61.50 85 GLU A CA 1
ATOM 677 C C . GLU A 1 85 ? 48.556 4.579 -18.904 1.00 61.50 85 GLU A C 1
ATOM 679 O O . GLU A 1 85 ? 48.236 4.128 -17.811 1.00 61.50 85 GLU A O 1
ATOM 684 N N . ARG A 1 86 ? 48.574 5.906 -19.110 1.00 62.56 86 ARG A N 1
ATOM 685 C CA . ARG A 1 86 ? 48.184 6.859 -18.055 1.00 62.56 86 ARG A CA 1
ATOM 686 C C . ARG A 1 86 ? 46.696 6.811 -17.718 1.00 62.56 86 ARG A C 1
ATOM 688 O O . ARG A 1 86 ? 46.326 7.218 -16.623 1.00 62.56 86 ARG A O 1
ATOM 695 N N . PHE A 1 87 ? 45.859 6.341 -18.643 1.00 73.56 87 PHE A N 1
ATOM 696 C CA . PHE A 1 87 ? 44.412 6.269 -18.450 1.00 73.56 87 PHE A CA 1
ATOM 697 C C . PHE A 1 87 ? 43.912 4.848 -18.191 1.00 73.56 87 PHE A C 1
ATOM 699 O O . PHE A 1 87 ? 42.779 4.703 -17.743 1.00 73.56 87 PHE A O 1
ATOM 706 N N . THR A 1 88 ? 44.718 3.807 -18.435 1.00 84.31 88 THR A N 1
ATOM 707 C CA . THR A 1 88 ? 44.296 2.410 -18.227 1.00 84.31 88 THR A CA 1
ATOM 708 C C . THR A 1 88 ? 43.919 2.158 -16.773 1.00 84.31 88 THR A C 1
ATOM 710 O O . THR A 1 88 ? 42.816 1.695 -16.513 1.00 84.31 88 THR A O 1
ATOM 713 N N . ASP A 1 89 ? 44.744 2.606 -15.825 1.00 84.31 89 ASP A N 1
ATOM 714 C CA . ASP A 1 89 ? 44.460 2.446 -14.394 1.00 84.31 89 ASP A CA 1
ATOM 715 C C . ASP A 1 89 ? 43.196 3.203 -13.954 1.00 84.31 89 ASP A C 1
ATOM 717 O O . ASP A 1 89 ? 42.476 2.767 -13.056 1.00 84.31 89 ASP A O 1
ATOM 721 N N . GLU A 1 90 ? 42.920 4.366 -14.552 1.00 86.62 90 GLU A N 1
ATOM 722 C CA . GLU A 1 90 ? 41.720 5.152 -14.247 1.00 86.62 90 GLU A CA 1
ATOM 723 C C . GLU A 1 90 ? 40.459 4.493 -14.821 1.00 86.62 90 GLU A C 1
ATOM 725 O O . GLU A 1 90 ? 39.428 4.434 -14.144 1.00 86.62 90 GLU A O 1
ATOM 730 N N . VAL A 1 91 ? 40.557 3.953 -16.038 1.00 89.75 91 VAL A N 1
ATOM 731 C CA . VAL A 1 91 ? 39.493 3.191 -16.698 1.00 89.75 91 VAL A CA 1
ATOM 732 C C . VAL A 1 91 ? 39.191 1.911 -15.925 1.00 89.75 91 VAL A C 1
ATOM 734 O O . VAL A 1 91 ? 38.026 1.677 -15.612 1.00 89.75 91 VAL A O 1
ATOM 737 N N . ASP A 1 92 ? 40.206 1.135 -15.548 1.00 92.88 92 ASP A N 1
ATOM 738 C CA . ASP A 1 92 ? 40.034 -0.112 -14.796 1.00 92.88 92 ASP A CA 1
ATOM 739 C C . ASP A 1 92 ? 39.374 0.156 -13.438 1.00 92.88 92 ASP A C 1
ATOM 741 O O . ASP A 1 92 ? 38.362 -0.457 -13.097 1.00 92.88 92 ASP A O 1
ATOM 745 N N . ARG A 1 93 ? 39.831 1.186 -12.710 1.00 93.44 93 ARG A N 1
ATOM 746 C CA . ARG A 1 93 ? 39.175 1.623 -11.464 1.00 93.44 93 ARG A CA 1
ATOM 747 C C . ARG A 1 93 ? 37.718 2.024 -11.677 1.00 93.44 93 ARG A C 1
ATOM 749 O O . ARG A 1 93 ? 36.886 1.806 -10.795 1.00 93.44 93 ARG A O 1
ATOM 756 N N . LEU A 1 94 ? 37.391 2.668 -12.798 1.00 93.19 94 LEU A N 1
ATOM 757 C CA . LEU A 1 94 ? 36.015 3.051 -13.101 1.00 93.19 94 LEU A CA 1
ATOM 758 C C . LEU A 1 94 ? 35.153 1.830 -13.446 1.00 93.19 94 LEU A C 1
ATOM 760 O O . LEU A 1 94 ? 34.010 1.767 -12.992 1.00 93.19 94 LEU A O 1
ATOM 764 N N . ILE A 1 95 ? 35.695 0.862 -14.190 1.00 92.69 95 ILE A N 1
ATOM 765 C CA . ILE A 1 95 ? 35.042 -0.417 -14.503 1.00 92.69 95 ILE A CA 1
ATOM 766 C C . ILE A 1 95 ? 34.734 -1.185 -13.216 1.00 92.69 95 ILE A C 1
ATOM 768 O O . ILE A 1 95 ? 33.595 -1.623 -13.024 1.00 92.69 95 ILE A O 1
ATOM 772 N N . ASP A 1 96 ? 35.698 -1.285 -12.302 1.00 96.25 96 ASP A N 1
ATOM 773 C CA . ASP A 1 96 ? 35.514 -1.954 -11.011 1.00 96.25 96 ASP A CA 1
ATOM 774 C C . ASP A 1 96 ? 34.415 -1.275 -10.187 1.00 96.25 96 ASP A C 1
ATOM 776 O O . ASP A 1 96 ? 33.507 -1.929 -9.668 1.00 96.25 96 ASP A O 1
ATOM 780 N N . ARG A 1 97 ? 34.429 0.063 -10.122 1.00 96.06 97 ARG A N 1
ATOM 781 C CA . ARG A 1 97 ? 33.388 0.836 -9.426 1.00 96.06 97 ARG A CA 1
ATOM 782 C C . ARG A 1 97 ? 32.008 0.663 -10.058 1.00 96.06 97 ARG A C 1
ATOM 784 O O . ARG A 1 97 ? 31.024 0.572 -9.329 1.00 96.06 97 ARG A O 1
ATOM 791 N N . ALA A 1 98 ? 31.918 0.640 -11.386 1.00 92.38 98 ALA A N 1
ATOM 792 C CA . ALA A 1 98 ? 30.660 0.413 -12.094 1.00 92.38 98 ALA A CA 1
ATOM 793 C C . ALA A 1 98 ? 30.119 -1.003 -11.837 1.00 92.38 98 ALA A C 1
ATOM 795 O O . ALA A 1 98 ? 28.920 -1.174 -11.620 1.00 92.38 98 ALA A O 1
ATOM 796 N N . SER A 1 99 ? 31.007 -1.996 -11.793 1.00 93.06 99 SER A N 1
ATOM 797 C CA . SER A 1 99 ? 30.660 -3.384 -11.481 1.00 93.06 99 SER A CA 1
ATOM 798 C C . SER A 1 99 ? 30.149 -3.529 -10.044 1.00 93.06 99 SER A C 1
ATOM 800 O O . SER A 1 99 ? 29.128 -4.178 -9.817 1.00 93.06 99 SER A O 1
ATOM 802 N N . GLU A 1 100 ? 30.781 -2.861 -9.074 1.00 97.12 10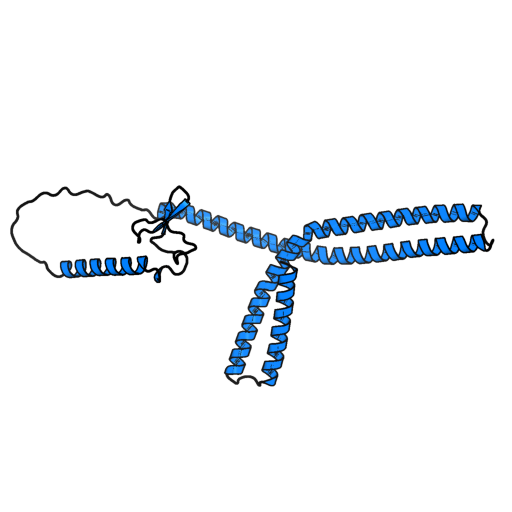0 GLU A N 1
ATOM 803 C CA . GLU A 1 100 ? 30.290 -2.861 -7.690 1.00 97.12 100 GLU A CA 1
ATOM 804 C C . GLU A 1 100 ? 28.938 -2.146 -7.559 1.00 97.12 100 GLU A C 1
ATOM 806 O O . GLU A 1 100 ? 28.053 -2.626 -6.853 1.00 97.12 100 GLU A O 1
ATOM 811 N N . LEU A 1 101 ? 28.719 -1.043 -8.285 1.00 95.88 101 LEU A N 1
ATOM 812 C CA . LEU A 1 101 ? 27.407 -0.388 -8.332 1.00 95.88 101 LEU A CA 1
ATOM 813 C C . LEU A 1 101 ? 26.316 -1.318 -8.874 1.00 95.88 101 LEU A C 1
ATOM 815 O O . LEU A 1 101 ? 25.215 -1.327 -8.325 1.00 95.88 101 LEU A O 1
ATOM 819 N N . ALA A 1 102 ? 26.611 -2.109 -9.908 1.00 91.62 102 ALA A N 1
ATOM 820 C CA . ALA A 1 102 ? 25.671 -3.098 -10.431 1.00 91.62 102 ALA A CA 1
ATOM 821 C C . ALA A 1 102 ? 25.321 -4.151 -9.367 1.00 91.62 102 ALA A C 1
ATOM 823 O O . ALA A 1 102 ? 24.145 -4.422 -9.131 1.00 91.62 102 ALA A O 1
ATOM 824 N N . ARG A 1 103 ? 26.323 -4.666 -8.644 1.00 95.31 103 ARG A N 1
ATOM 825 C CA . ARG A 1 103 ? 26.123 -5.638 -7.558 1.00 95.31 103 ARG A CA 1
ATOM 826 C C . ARG A 1 103 ? 25.285 -5.071 -6.406 1.00 95.31 103 ARG A C 1
ATOM 828 O O . ARG A 1 103 ? 24.382 -5.739 -5.901 1.00 95.31 103 ARG A O 1
ATOM 835 N N . LEU A 1 104 ? 25.564 -3.832 -5.996 1.00 96.75 104 LEU A N 1
ATOM 836 C CA . LEU A 1 104 ? 24.789 -3.125 -4.972 1.00 96.75 104 LEU A CA 1
ATOM 837 C C . LEU A 1 104 ? 23.345 -2.892 -5.421 1.00 96.75 104 LEU A C 1
ATOM 839 O O . LEU A 1 104 ? 22.425 -3.033 -4.616 1.00 96.75 104 LEU A O 1
ATOM 843 N N . TRP A 1 105 ? 23.142 -2.562 -6.697 1.00 94.25 105 TRP A N 1
ATOM 844 C CA . TRP A 1 105 ? 21.814 -2.387 -7.269 1.00 94.25 105 TRP A CA 1
ATOM 845 C C . TRP A 1 105 ? 21.012 -3.690 -7.274 1.00 94.25 105 TRP A C 1
ATOM 847 O O . TRP A 1 105 ? 19.876 -3.694 -6.808 1.00 94.25 105 TRP A O 1
ATOM 857 N N . GLU A 1 106 ? 21.602 -4.800 -7.724 1.00 91.88 106 GLU A N 1
ATOM 858 C CA . GLU A 1 106 ? 20.955 -6.118 -7.697 1.00 91.88 106 GLU A CA 1
ATOM 859 C C . GLU A 1 106 ? 20.563 -6.529 -6.273 1.00 91.88 106 GLU A C 1
ATOM 861 O O . GLU A 1 106 ? 19.440 -6.981 -6.032 1.00 91.88 106 GLU A O 1
ATOM 866 N N . SER A 1 107 ? 21.463 -6.318 -5.307 1.00 95.06 107 SER A N 1
ATOM 867 C CA . SER A 1 107 ? 21.174 -6.585 -3.897 1.00 95.06 107 SER A CA 1
ATOM 868 C C . SER A 1 107 ? 20.034 -5.708 -3.381 1.00 95.06 107 SER A C 1
ATOM 870 O O . SER A 1 107 ? 19.141 -6.209 -2.700 1.00 95.06 107 SER A O 1
ATOM 872 N N . TYR A 1 108 ? 20.049 -4.411 -3.698 1.00 95.06 108 TYR A N 1
ATOM 873 C CA . TYR A 1 108 ? 18.983 -3.490 -3.321 1.00 95.06 108 TYR A CA 1
ATOM 874 C C . TYR A 1 108 ? 17.641 -3.914 -3.923 1.00 95.06 108 TYR A C 1
ATOM 876 O O . TYR A 1 108 ? 16.643 -3.940 -3.213 1.00 95.06 108 TYR A O 1
ATOM 884 N N . GLU A 1 109 ? 17.605 -4.253 -5.211 1.00 91.50 109 GLU A N 1
ATOM 885 C CA . GLU A 1 109 ? 16.380 -4.642 -5.905 1.00 91.50 109 GLU A CA 1
ATOM 886 C C . GLU A 1 109 ? 15.790 -5.930 -5.321 1.00 91.50 109 GLU A C 1
ATOM 888 O O . GLU A 1 109 ? 14.588 -5.990 -5.059 1.00 91.50 109 GLU A O 1
ATOM 893 N N . SER A 1 110 ? 16.633 -6.931 -5.053 1.00 93.75 110 SER A N 1
ATOM 894 C CA . SER A 1 110 ? 16.220 -8.182 -4.410 1.00 93.75 110 SER A CA 1
ATOM 895 C C . SER A 1 110 ? 15.610 -7.941 -3.027 1.00 93.75 110 SER A C 1
ATOM 897 O O . SER A 1 110 ? 14.513 -8.421 -2.744 1.00 93.75 110 SER A O 1
ATOM 899 N N . GLU A 1 111 ? 16.288 -7.184 -2.161 1.00 97.25 111 GLU A N 1
ATOM 900 C CA . GLU A 1 111 ? 15.784 -6.911 -0.810 1.00 97.25 111 GLU A CA 1
ATOM 901 C C . GLU A 1 111 ? 14.555 -5.992 -0.829 1.00 97.25 111 GLU A C 1
ATOM 903 O O . GLU A 1 111 ? 13.604 -6.217 -0.085 1.00 97.25 111 GLU A O 1
ATOM 908 N N . ALA A 1 112 ? 14.513 -5.000 -1.724 1.00 95.94 112 ALA A N 1
ATOM 909 C CA . ALA A 1 112 ? 13.353 -4.130 -1.884 1.00 95.94 112 ALA A CA 1
ATOM 910 C C . ALA A 1 112 ? 12.102 -4.916 -2.299 1.00 95.94 112 ALA A C 1
ATOM 912 O O . ALA A 1 112 ? 11.029 -4.641 -1.766 1.00 95.94 112 ALA A O 1
ATOM 913 N N . ARG A 1 113 ? 12.221 -5.903 -3.201 1.00 94.88 113 ARG A N 1
ATOM 914 C CA . ARG A 1 113 ? 11.096 -6.784 -3.566 1.00 94.88 113 ARG A CA 1
ATOM 915 C C . ARG A 1 113 ? 10.574 -7.562 -2.361 1.00 94.88 113 ARG A C 1
ATOM 917 O O . ARG A 1 113 ? 9.377 -7.522 -2.108 1.00 94.88 113 ARG A O 1
ATOM 924 N N . ARG A 1 114 ? 11.461 -8.175 -1.570 1.00 96.50 114 ARG A N 1
ATOM 925 C CA . ARG A 1 114 ? 11.065 -8.908 -0.353 1.00 96.50 114 ARG A CA 1
ATOM 926 C C . ARG A 1 114 ? 10.348 -8.013 0.652 1.00 96.50 114 ARG A C 1
ATOM 928 O O . ARG A 1 114 ? 9.277 -8.360 1.128 1.00 96.50 114 ARG A O 1
ATOM 935 N N . VAL A 1 115 ? 10.901 -6.829 0.923 1.00 97.31 115 VAL A N 1
ATOM 936 C CA . VAL A 1 115 ? 10.278 -5.852 1.830 1.00 97.31 115 VAL A CA 1
ATOM 937 C C . VAL A 1 115 ? 8.898 -5.429 1.325 1.00 97.31 115 VAL A C 1
ATOM 939 O O . VAL A 1 115 ? 7.981 -5.260 2.124 1.00 97.31 115 VAL A O 1
ATOM 942 N N . VAL A 1 116 ? 8.735 -5.253 0.013 1.00 95.94 116 VAL A N 1
ATOM 943 C CA . VAL A 1 116 ? 7.446 -4.911 -0.601 1.00 95.94 116 VAL A CA 1
ATOM 944 C C . VAL A 1 116 ? 6.431 -6.044 -0.453 1.00 95.94 116 VAL A C 1
ATOM 946 O O . VAL A 1 116 ? 5.299 -5.770 -0.064 1.00 95.94 116 VAL A O 1
ATOM 949 N N . GLU A 1 117 ? 6.825 -7.289 -0.713 1.00 95.38 117 GLU A N 1
ATOM 950 C CA . GLU A 1 117 ? 5.967 -8.468 -0.535 1.00 95.38 117 GLU A CA 1
ATOM 951 C C . GLU A 1 117 ? 5.518 -8.608 0.930 1.00 95.38 117 GLU A C 1
ATOM 953 O O . GLU A 1 117 ? 4.321 -8.685 1.220 1.00 95.38 117 GLU A O 1
ATOM 958 N N . GLU A 1 118 ? 6.460 -8.538 1.875 1.00 97.06 118 GLU A N 1
ATOM 959 C CA . GLU A 1 118 ? 6.165 -8.584 3.312 1.00 97.06 118 GLU A CA 1
ATOM 960 C C . GLU A 1 118 ? 5.263 -7.423 3.757 1.00 97.06 118 GLU A C 1
ATOM 962 O O . GLU A 1 118 ? 4.354 -7.604 4.574 1.00 97.06 118 GLU A O 1
ATOM 967 N N . TRP A 1 119 ? 5.485 -6.224 3.212 1.00 97.25 119 TRP A N 1
ATOM 968 C CA . TRP A 1 119 ? 4.660 -5.049 3.479 1.00 97.25 119 TRP A CA 1
ATOM 969 C C . TRP A 1 119 ? 3.225 -5.225 2.993 1.00 97.25 119 TRP A C 1
ATOM 971 O O . TRP A 1 119 ? 2.302 -4.898 3.740 1.00 97.25 119 TRP A O 1
ATOM 981 N N . GLU A 1 120 ? 3.014 -5.739 1.780 1.00 95.25 120 GLU A N 1
ATOM 982 C CA . GLU A 1 120 ? 1.673 -5.990 1.246 1.00 95.25 120 GLU A CA 1
ATOM 983 C C . GLU A 1 120 ? 0.906 -6.971 2.140 1.00 95.25 120 GLU A C 1
ATOM 985 O O . GLU A 1 120 ? -0.216 -6.671 2.565 1.00 95.25 120 GLU A O 1
ATOM 990 N N . GLU A 1 121 ? 1.539 -8.084 2.523 1.00 97.31 121 GLU A N 1
ATOM 991 C CA . GLU A 1 121 ? 0.935 -9.058 3.431 1.00 97.31 121 GLU A CA 1
ATOM 992 C C . GLU A 1 121 ? 0.614 -8.471 4.809 1.00 97.31 121 GLU A C 1
ATOM 994 O O . GLU A 1 121 ? -0.466 -8.705 5.367 1.00 97.31 121 GLU A O 1
ATOM 999 N N . LEU A 1 122 ? 1.568 -7.747 5.401 1.00 97.75 122 LEU A N 1
ATOM 1000 C CA . LEU A 1 122 ? 1.416 -7.187 6.737 1.00 97.75 122 LEU A CA 1
ATOM 1001 C C . LEU A 1 122 ? 0.356 -6.085 6.752 1.00 97.75 122 LEU A C 1
ATOM 1003 O O . LEU A 1 122 ? -0.478 -6.057 7.655 1.00 97.75 122 LEU A O 1
ATOM 1007 N N . ARG A 1 123 ? 0.327 -5.224 5.733 1.00 96.75 123 ARG A N 1
ATOM 1008 C CA . ARG A 1 123 ? -0.703 -4.196 5.557 1.00 96.75 123 ARG A CA 1
ATOM 1009 C C . ARG A 1 123 ? -2.097 -4.814 5.518 1.00 96.75 123 ARG A C 1
ATOM 1011 O O . ARG A 1 123 ? -3.004 -4.305 6.175 1.00 96.75 123 ARG A O 1
ATOM 1018 N N . ASP A 1 124 ? -2.278 -5.915 4.798 1.00 97.00 124 ASP A N 1
ATOM 1019 C CA . ASP A 1 124 ? -3.576 -6.588 4.694 1.00 97.00 124 ASP A CA 1
ATOM 1020 C C . ASP A 1 124 ? -3.974 -7.302 5.996 1.00 97.00 124 ASP A C 1
ATOM 1022 O O . ASP A 1 124 ? -5.155 -7.347 6.357 1.00 97.00 124 ASP A O 1
ATOM 1026 N N . LYS A 1 125 ? -3.004 -7.832 6.753 1.00 97.94 125 LYS A N 1
ATOM 1027 C CA . LYS A 1 125 ? -3.226 -8.319 8.127 1.00 97.94 125 LYS A CA 1
ATOM 1028 C C . LYS A 1 125 ? -3.666 -7.169 9.044 1.00 97.94 125 LYS A C 1
ATOM 1030 O O . LYS A 1 125 ? -4.718 -7.272 9.667 1.00 97.94 125 LYS A O 1
ATOM 1035 N N . ILE A 1 126 ? -2.945 -6.046 9.049 1.00 97.69 126 ILE A N 1
ATOM 1036 C CA . ILE A 1 126 ? -3.265 -4.871 9.875 1.00 97.69 126 ILE A CA 1
ATOM 1037 C C . ILE A 1 126 ? -4.651 -4.304 9.540 1.00 97.69 126 ILE A C 1
ATOM 1039 O O . ILE A 1 126 ? -5.426 -4.006 10.445 1.00 97.69 126 ILE A O 1
ATOM 1043 N N . LYS A 1 127 ? -5.003 -4.186 8.254 1.00 97.44 127 LYS A N 1
ATOM 1044 C CA . LYS A 1 127 ? -6.331 -3.712 7.828 1.00 97.44 127 LYS A CA 1
ATOM 1045 C C . LYS A 1 127 ? -7.464 -4.596 8.353 1.00 97.44 127 LYS A C 1
ATOM 1047 O O . LYS A 1 127 ? -8.491 -4.071 8.776 1.00 97.44 127 LYS A O 1
ATOM 1052 N N . ARG A 1 128 ? -7.281 -5.922 8.352 1.00 98.12 128 ARG A N 1
ATOM 1053 C CA . ARG A 1 128 ? -8.258 -6.862 8.927 1.00 98.12 128 ARG A CA 1
ATOM 1054 C C . ARG A 1 128 ? -8.393 -6.688 10.436 1.00 98.12 128 ARG A C 1
ATOM 1056 O O . ARG A 1 128 ? -9.516 -6.627 10.926 1.00 98.12 128 ARG A O 1
ATOM 1063 N N . GLU A 1 129 ? -7.280 -6.544 11.149 1.00 98.19 129 GLU A N 1
ATOM 1064 C CA . GLU A 1 129 ? -7.296 -6.288 12.595 1.00 98.19 129 GLU A CA 1
ATOM 1065 C C . GLU A 1 129 ? -7.977 -4.955 12.936 1.00 98.19 129 GLU A C 1
ATOM 1067 O O . GLU A 1 129 ? -8.816 -4.902 13.832 1.00 98.19 129 GLU A O 1
ATOM 1072 N N . LEU A 1 130 ? -7.704 -3.886 12.180 1.00 98.31 130 LEU A N 1
ATOM 1073 C CA . LEU A 1 130 ? -8.380 -2.595 12.343 1.00 98.31 130 L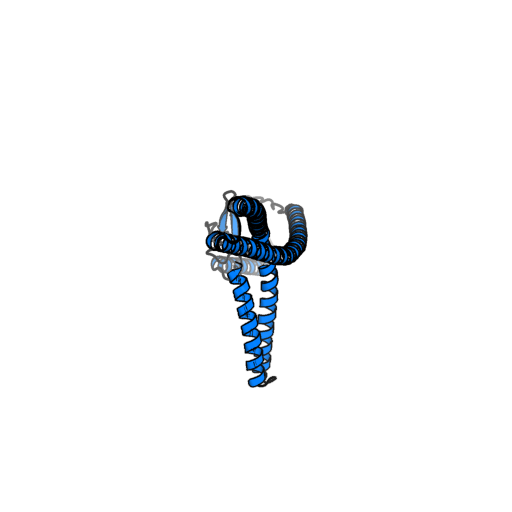EU A CA 1
ATOM 1074 C C . LEU A 1 130 ? -9.897 -2.714 12.148 1.00 98.31 130 LEU A C 1
ATOM 1076 O O . LEU A 1 130 ? -10.653 -2.168 12.950 1.00 98.31 130 LEU A O 1
ATOM 1080 N N . ALA A 1 131 ? -10.347 -3.460 11.134 1.00 97.94 131 ALA A N 1
ATOM 1081 C CA . ALA A 1 131 ? -11.770 -3.731 10.928 1.00 97.94 131 ALA A CA 1
ATOM 1082 C C . ALA A 1 131 ? -12.381 -4.545 12.086 1.00 97.94 131 ALA A C 1
ATOM 1084 O O . ALA A 1 131 ? -13.512 -4.284 12.498 1.00 97.94 131 ALA A O 1
ATOM 1085 N N . GLY A 1 132 ? -11.630 -5.497 12.648 1.00 98.12 132 GLY A N 1
ATOM 1086 C CA . GLY A 1 132 ? -12.027 -6.238 13.846 1.00 98.12 132 GLY A CA 1
ATOM 1087 C C . GLY A 1 132 ? -12.175 -5.337 15.075 1.00 98.12 132 GLY A C 1
ATOM 1088 O O . GLY A 1 132 ? -13.194 -5.393 15.765 1.00 98.12 132 GLY A O 1
ATOM 1089 N N . LEU A 1 133 ? -11.202 -4.454 15.320 1.00 98.19 133 LEU A N 1
ATOM 1090 C CA . LEU A 1 133 ? -11.255 -3.462 16.400 1.00 98.19 133 LEU A CA 1
ATOM 1091 C C . LEU A 1 133 ? -12.446 -2.512 16.237 1.00 98.19 133 LEU A C 1
ATOM 1093 O O . LEU A 1 133 ? -13.155 -2.252 17.205 1.00 98.19 133 LEU A O 1
ATOM 1097 N N . GLU A 1 134 ? -12.704 -2.040 15.017 1.00 98.19 134 GLU A N 1
ATOM 1098 C CA . GLU A 1 134 ? -13.865 -1.208 14.681 1.00 98.19 134 GLU A CA 1
ATOM 1099 C C . GLU A 1 134 ? -15.183 -1.912 15.033 1.00 98.19 134 GLU A C 1
ATOM 1101 O O . GLU A 1 134 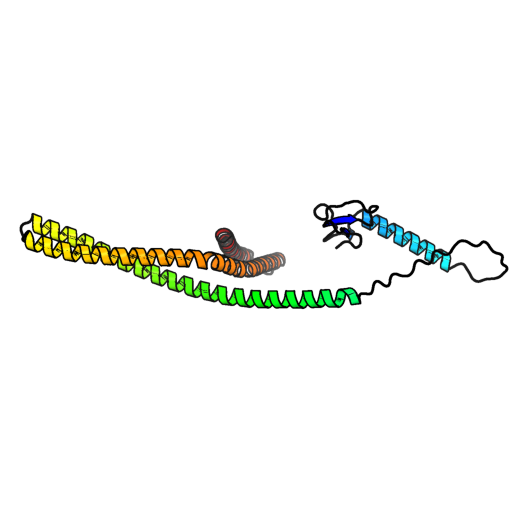? -16.053 -1.325 15.677 1.00 98.19 134 GLU A O 1
ATOM 1106 N N . ALA A 1 135 ? -15.317 -3.195 14.680 1.00 98.31 135 ALA A N 1
ATOM 1107 C CA . ALA A 1 135 ? -16.499 -3.987 15.007 1.00 98.31 135 ALA A CA 1
ATOM 1108 C C . ALA A 1 135 ? -16.698 -4.138 16.526 1.00 98.31 135 ALA A C 1
ATOM 1110 O O . ALA A 1 135 ? -17.815 -3.973 17.019 1.00 98.31 135 ALA A O 1
ATOM 1111 N N . VAL A 1 136 ? -15.623 -4.396 17.280 1.00 98.19 136 VAL A N 1
ATOM 1112 C CA . VAL A 1 136 ? -15.672 -4.500 18.750 1.00 98.19 136 VAL A CA 1
ATOM 1113 C C . VAL A 1 136 ? -16.042 -3.162 19.396 1.00 98.19 136 VAL A C 1
ATOM 1115 O O . VAL A 1 136 ? -16.886 -3.128 20.292 1.00 98.19 136 VAL A O 1
ATOM 1118 N N . ILE A 1 137 ? -15.460 -2.053 18.933 1.00 98.31 137 ILE A N 1
ATOM 1119 C CA . ILE A 1 137 ? -15.791 -0.705 19.415 1.00 98.31 137 ILE A CA 1
ATOM 1120 C C . ILE A 1 137 ? -17.276 -0.409 19.173 1.00 98.31 137 ILE A C 1
ATOM 1122 O O . ILE A 1 137 ? -17.978 0.000 20.098 1.00 98.31 137 ILE A O 1
ATOM 1126 N N . ASN A 1 138 ? -17.781 -0.685 17.969 1.00 98.19 138 ASN A N 1
ATOM 1127 C CA . ASN A 1 138 ? -19.191 -0.484 17.631 1.00 98.19 138 ASN A CA 1
ATOM 1128 C C . ASN A 1 138 ? -20.132 -1.361 18.472 1.00 98.19 138 ASN A C 1
ATOM 1130 O O . ASN A 1 138 ? -21.218 -0.912 18.851 1.00 98.19 138 ASN A O 1
ATOM 1134 N N . ALA A 1 139 ? -19.716 -2.583 18.817 1.00 98.06 139 ALA A N 1
ATOM 1135 C CA . ALA A 1 139 ? -20.463 -3.442 19.731 1.00 98.06 139 ALA A CA 1
ATOM 1136 C C . ALA A 1 139 ? -20.549 -2.833 21.141 1.00 98.06 139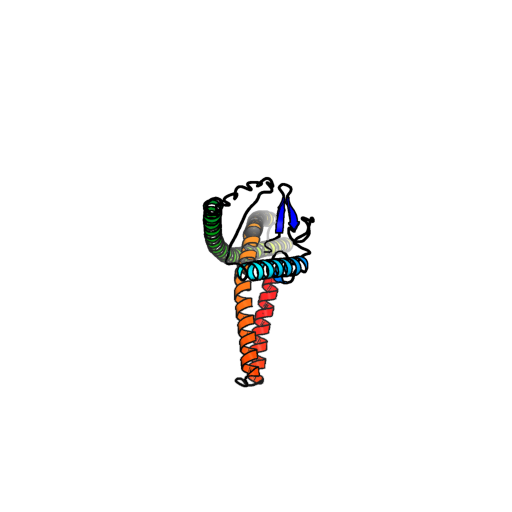 ALA A C 1
ATOM 1138 O O . ALA A 1 139 ? -21.631 -2.806 21.723 1.00 98.06 139 ALA A O 1
ATOM 1139 N N . TYR A 1 140 ? -19.454 -2.274 21.670 1.00 97.81 140 TYR A N 1
ATOM 1140 C CA . TYR A 1 140 ? -19.474 -1.578 22.962 1.00 97.81 140 TYR A CA 1
ATOM 1141 C C . TYR A 1 140 ? -20.325 -0.303 22.945 1.00 97.81 140 TYR A C 1
ATOM 1143 O O . TYR A 1 140 ? -21.054 -0.058 23.904 1.00 97.81 140 TYR A O 1
ATOM 1151 N N . ILE A 1 141 ? -20.291 0.479 21.862 1.00 97.44 141 ILE A N 1
ATOM 1152 C CA . ILE A 1 141 ? -21.162 1.658 21.694 1.00 97.44 141 ILE A CA 1
ATOM 1153 C C . ILE A 1 141 ? -22.638 1.239 21.691 1.00 97.44 141 ILE A C 1
ATOM 1155 O O . ILE A 1 141 ? -23.469 1.858 22.354 1.00 97.44 141 ILE A O 1
ATOM 1159 N N . SER A 1 142 ? -22.962 0.159 20.980 1.00 98.00 142 SER A N 1
ATOM 1160 C CA . SER A 1 142 ? -24.328 -0.372 20.923 1.00 98.00 142 SER A CA 1
ATOM 1161 C C . SER A 1 142 ? -24.796 -0.881 22.288 1.00 98.00 142 SER A C 1
ATOM 1163 O O . SER A 1 142 ? -25.935 -0.641 22.682 1.00 98.00 142 SER A O 1
ATOM 1165 N N . GLU A 1 143 ? -23.910 -1.549 23.029 1.00 97.44 143 GLU A N 1
ATOM 1166 C CA . GLU A 1 143 ? -24.196 -2.031 24.379 1.00 97.44 143 GLU A CA 1
ATOM 1167 C C . GLU A 1 143 ? -24.419 -0.879 25.364 1.00 97.44 143 GLU A C 1
ATOM 1169 O O . GLU A 1 143 ? -25.356 -0.933 26.158 1.00 97.44 143 GLU A O 1
ATOM 1174 N N . LYS A 1 144 ? -23.637 0.203 25.263 1.00 96.38 144 LYS A N 1
ATOM 1175 C CA . LYS A 1 144 ? -23.876 1.439 26.021 1.00 96.38 144 LYS A CA 1
ATOM 1176 C C . LYS A 1 144 ? -25.290 1.978 25.775 1.00 96.38 144 LYS A C 1
ATOM 1178 O O . LYS A 1 144 ? -26.042 2.154 26.729 1.00 96.38 144 LYS A O 1
ATOM 1183 N N . GLY A 1 145 ? -25.695 2.120 24.511 1.00 96.25 145 GLY A N 1
ATOM 1184 C CA . GLY A 1 145 ? -27.053 2.564 24.169 1.00 96.25 145 GLY A CA 1
ATOM 1185 C C . GLY A 1 145 ? -28.157 1.600 24.628 1.00 96.25 145 GLY A C 1
ATOM 1186 O O . GLY A 1 145 ? -29.286 2.013 24.891 1.00 96.25 145 GLY A O 1
ATOM 1187 N N . ARG A 1 146 ? -27.857 0.300 24.753 1.00 97.25 146 ARG A N 1
ATOM 1188 C CA . ARG A 1 146 ? -28.782 -0.690 25.326 1.00 97.25 146 ARG A CA 1
ATOM 1189 C C . ARG A 1 146 ? -28.949 -0.498 26.835 1.00 97.25 146 ARG A C 1
ATOM 1191 O O . ARG A 1 146 ? -30.072 -0.601 27.322 1.00 97.25 146 ARG A O 1
ATOM 1198 N N . LEU A 1 147 ? -27.861 -0.237 27.560 1.00 97.00 147 LEU A N 1
ATOM 1199 C CA . LEU A 1 147 ? -27.896 0.022 29.002 1.00 97.00 147 LEU A CA 1
ATOM 1200 C C . LEU A 1 147 ? -28.634 1.321 29.334 1.00 97.00 147 LEU A C 1
ATOM 1202 O O . LEU A 1 147 ? -29.440 1.317 30.257 1.00 97.00 147 LEU A O 1
ATOM 1206 N N . GLU A 1 148 ? -28.425 2.380 28.548 1.00 96.06 148 GLU A N 1
ATOM 1207 C CA . GLU A 1 148 ? -29.159 3.649 28.677 1.00 96.06 148 GLU A CA 1
ATOM 1208 C C . GLU A 1 148 ? -30.678 3.415 28.593 1.00 96.06 148 GLU A C 1
ATOM 1210 O O . GLU A 1 148 ? -31.418 3.794 29.496 1.00 96.06 148 GLU A O 1
ATOM 1215 N N . LYS A 1 149 ? -31.141 2.655 27.590 1.00 97.19 149 LYS A N 1
ATOM 1216 C CA . LYS A 1 149 ? -32.564 2.289 27.470 1.00 97.19 149 LYS A CA 1
ATOM 1217 C C . LYS A 1 149 ? -33.087 1.473 28.651 1.00 97.19 149 LYS A C 1
ATOM 1219 O O . LYS A 1 149 ? -34.230 1.652 29.054 1.00 97.19 149 LYS A O 1
ATOM 1224 N N . LEU A 1 150 ? -32.289 0.546 29.186 1.00 96.81 150 LEU A N 1
ATOM 1225 C CA . LEU A 1 150 ? -32.713 -0.246 30.343 1.00 96.81 150 LEU A CA 1
ATOM 1226 C C . LEU A 1 150 ? -32.874 0.611 31.599 1.00 96.81 150 LEU A C 1
ATOM 1228 O O . LEU A 1 150 ? -33.781 0.338 32.387 1.00 96.81 150 LEU A O 1
ATOM 1232 N N . LEU A 1 151 ? -32.012 1.613 31.784 1.00 96.75 151 LEU A N 1
ATOM 1233 C CA . LEU A 1 151 ? -32.132 2.572 32.877 1.00 96.75 151 LEU A CA 1
ATOM 1234 C C . LEU A 1 151 ? -33.400 3.417 32.712 1.00 96.75 151 LEU A C 1
ATOM 1236 O O . LEU A 1 151 ? -34.186 3.512 33.652 1.00 96.75 151 LEU A O 1
ATOM 1240 N N . ASP A 1 152 ? -33.641 3.947 31.509 1.00 96.12 152 ASP A N 1
ATOM 1241 C CA . ASP A 1 152 ? -34.833 4.749 31.192 1.00 96.12 152 ASP A CA 1
ATOM 1242 C C . ASP A 1 152 ? -36.141 3.968 31.415 1.00 96.12 152 ASP A C 1
ATOM 1244 O O . ASP A 1 152 ? -37.145 4.513 31.873 1.00 96.12 152 ASP A O 1
ATOM 1248 N N . GLU A 1 153 ? -36.134 2.667 31.118 1.00 97.25 153 GLU A N 1
ATOM 1249 C CA . GLU A 1 153 ? -37.257 1.755 31.359 1.00 97.25 153 GLU A CA 1
ATOM 1250 C C . GLU A 1 153 ? -37.380 1.311 32.832 1.00 97.25 153 GLU A C 1
ATOM 1252 O O . GLU A 1 153 ? -38.293 0.554 33.168 1.00 97.25 153 GLU A O 1
ATOM 1257 N N . GLY A 1 154 ? -36.464 1.741 33.708 1.00 95.12 154 GLY A N 1
ATOM 1258 C CA . GLY A 1 154 ? -36.420 1.369 35.125 1.00 95.12 154 GLY A CA 1
ATOM 1259 C C . GLY A 1 154 ? -36.108 -0.111 35.370 1.00 95.12 154 GLY A C 1
ATOM 1260 O O . GLY A 1 154 ? -36.463 -0.653 36.416 1.00 95.12 154 GLY A O 1
ATOM 1261 N N . LYS A 1 155 ? -35.492 -0.794 34.397 1.00 96.75 155 LYS A N 1
ATOM 1262 C CA . LYS A 1 155 ? -35.167 -2.231 34.462 1.00 96.75 155 LYS A CA 1
ATOM 1263 C C . LYS A 1 155 ? -33.851 -2.531 35.179 1.00 96.75 155 LYS A C 1
ATOM 1265 O O . LYS A 1 155 ? -33.615 -3.689 35.513 1.00 96.75 155 LYS A O 1
ATOM 1270 N N . ILE A 1 156 ? -33.008 -1.521 35.369 1.00 96.00 156 ILE A N 1
ATOM 1271 C CA . ILE A 1 156 ? -31.754 -1.578 36.132 1.00 96.00 156 ILE A CA 1
ATOM 1272 C C . ILE A 1 156 ? -31.691 -0.379 37.076 1.00 96.00 156 ILE A C 1
ATOM 1274 O O . ILE A 1 156 ? -32.307 0.652 36.791 1.00 96.00 156 ILE A O 1
ATOM 1278 N N . SER A 1 157 ? -30.963 -0.504 38.187 1.00 96.81 157 SER A N 1
ATOM 1279 C CA . SER A 1 157 ? -30.750 0.631 39.093 1.00 96.81 157 SER A CA 1
ATOM 1280 C C . SER A 1 157 ? -29.707 1.610 38.545 1.00 96.81 157 SER A C 1
ATOM 1282 O O . SER A 1 157 ? -28.901 1.280 37.669 1.00 96.81 157 SER A O 1
ATOM 1284 N N . GLU A 1 158 ? -29.700 2.829 39.086 1.00 95.75 158 GLU A N 1
ATOM 1285 C CA . GLU A 1 158 ? -28.694 3.834 38.743 1.00 95.75 158 GLU A CA 1
ATOM 1286 C C . GLU A 1 158 ? -27.286 3.387 39.174 1.00 95.75 158 GLU A C 1
ATOM 1288 O O . GLU A 1 158 ? -26.330 3.552 38.416 1.00 95.75 158 GLU A O 1
ATOM 1293 N N . GLU A 1 159 ? -27.142 2.730 40.333 1.00 96.12 159 GLU A N 1
ATOM 1294 C CA . GLU A 1 159 ? -25.850 2.178 40.761 1.00 96.12 159 GLU A CA 1
ATOM 1295 C C . GLU A 1 159 ? -25.357 1.059 39.834 1.00 96.12 159 GLU A C 1
ATOM 1297 O O . GLU A 1 159 ? -24.177 1.032 39.472 1.00 96.12 159 GLU A O 1
ATOM 1302 N N . GLU A 1 160 ? -26.248 0.149 39.420 1.00 95.06 160 GLU A N 1
ATOM 1303 C CA . GLU A 1 160 ? -25.919 -0.924 38.473 1.00 95.06 160 GLU A CA 1
ATOM 1304 C C . GLU A 1 160 ? -25.484 -0.358 37.117 1.00 95.06 160 GLU A C 1
ATOM 1306 O O . GLU A 1 160 ? -24.506 -0.827 36.525 1.00 95.06 160 GLU A O 1
ATOM 1311 N N . TYR A 1 161 ? -26.177 0.677 36.638 1.00 96.81 161 TYR A N 1
ATOM 1312 C CA . TYR A 1 161 ? -25.824 1.376 35.410 1.00 96.81 161 TYR A CA 1
ATOM 1313 C C . TYR A 1 161 ? -24.436 2.024 35.500 1.00 96.81 161 TYR A C 1
ATOM 1315 O O . TYR A 1 161 ? -23.615 1.821 34.603 1.00 96.81 161 TYR A O 1
ATOM 1323 N N . ILE A 1 162 ? -24.145 2.750 36.587 1.00 97.06 162 ILE A N 1
ATOM 1324 C CA . ILE A 1 162 ? -22.858 3.436 36.794 1.00 97.06 162 ILE A CA 1
ATOM 1325 C C . ILE A 1 162 ? -21.684 2.443 36.802 1.00 97.06 162 ILE A C 1
ATOM 1327 O O . ILE A 1 162 ? -20.638 2.704 36.199 1.00 97.06 162 ILE A O 1
ATOM 1331 N N . ASP A 1 163 ? -21.836 1.285 37.448 1.00 97.06 163 ASP A N 1
ATOM 1332 C CA . ASP A 1 163 ? -20.783 0.265 37.452 1.00 97.06 163 ASP A CA 1
ATOM 1333 C C . ASP A 1 163 ? -20.569 -0.352 36.057 1.00 97.06 163 ASP A C 1
ATOM 1335 O O . ASP A 1 163 ? -19.433 -0.484 35.583 1.00 97.06 163 ASP A O 1
ATOM 1339 N N . LEU A 1 164 ? -21.656 -0.701 35.360 1.00 96.50 164 LEU A N 1
ATOM 1340 C CA . LEU A 1 164 ? -21.586 -1.290 34.021 1.00 96.50 164 LEU A CA 1
ATOM 1341 C C . LEU A 1 164 ? -20.996 -0.318 32.995 1.00 96.50 164 LEU A C 1
ATOM 1343 O O . LEU A 1 164 ? -20.147 -0.721 32.191 1.00 96.50 164 LEU A O 1
ATOM 1347 N N . ILE A 1 165 ? -21.405 0.953 33.037 1.00 97.38 165 ILE A N 1
ATOM 1348 C CA . ILE A 1 165 ? -20.937 1.960 32.088 1.00 97.38 165 ILE A CA 1
ATOM 1349 C C . ILE A 1 165 ? -19.459 2.277 32.295 1.00 97.38 165 ILE A C 1
ATOM 1351 O O . ILE A 1 165 ? -18.708 2.294 31.325 1.00 97.38 165 ILE A O 1
ATOM 1355 N N . SER A 1 166 ? -19.008 2.397 33.546 1.00 97.19 166 SER A N 1
ATOM 1356 C CA . SER A 1 166 ? -17.596 2.619 33.878 1.00 97.19 166 SER A CA 1
ATOM 1357 C C . SER A 1 166 ? -16.705 1.496 33.331 1.00 97.19 166 SER A C 1
ATOM 1359 O O . SER A 1 166 ? -15.671 1.739 32.697 1.00 97.19 166 SER A O 1
ATOM 1361 N N . ARG A 1 167 ? -17.139 0.236 33.485 1.00 96.75 167 ARG A N 1
ATOM 1362 C CA . ARG A 1 167 ? -16.426 -0.926 32.930 1.00 96.75 167 ARG A CA 1
ATOM 1363 C C . ARG A 1 167 ? -16.402 -0.928 31.400 1.00 96.75 167 ARG A C 1
ATOM 1365 O O . ARG A 1 167 ? -15.378 -1.292 30.817 1.00 96.75 167 ARG A O 1
ATOM 1372 N N . LEU A 1 168 ? -17.502 -0.552 30.748 1.00 97.06 168 LEU A N 1
ATOM 1373 C CA . LEU A 1 168 ? -17.577 -0.458 29.286 1.00 97.06 168 LEU A CA 1
ATOM 1374 C C . LEU A 1 168 ? -16.717 0.677 28.737 1.00 97.06 168 LEU A C 1
ATOM 1376 O O . LEU A 1 168 ? -15.976 0.458 27.783 1.00 97.06 168 LEU A O 1
ATOM 1380 N N . GLU A 1 169 ? -16.762 1.855 29.351 1.00 97.06 169 GLU A N 1
ATOM 1381 C CA . GLU A 1 169 ? -15.977 3.017 28.936 1.00 97.06 169 GLU A CA 1
ATOM 1382 C C . GLU A 1 169 ? -14.480 2.750 29.051 1.00 97.06 169 GLU A C 1
ATOM 1384 O O . GLU A 1 169 ? -13.732 3.078 28.130 1.00 97.06 169 GLU A O 1
ATOM 1389 N N . LYS A 1 170 ? -14.043 2.050 30.105 1.00 97.94 170 LYS A N 1
ATOM 1390 C CA . LYS A 1 170 ? -12.653 1.599 30.221 1.00 97.94 170 LYS A CA 1
ATOM 1391 C C . LYS A 1 170 ? -12.243 0.694 29.053 1.00 97.94 170 LYS A C 1
ATOM 1393 O O . LYS A 1 170 ? -11.230 0.955 28.408 1.00 97.94 170 LYS A O 1
ATOM 1398 N N . LYS A 1 171 ? -13.041 -0.333 28.736 1.00 97.69 171 LYS A N 1
ATOM 1399 C CA . LYS A 1 171 ? -12.766 -1.239 27.602 1.00 97.69 171 LYS A CA 1
ATOM 1400 C C . LYS A 1 171 ? -12.792 -0.514 26.257 1.00 97.69 171 LYS A C 1
ATOM 1402 O O . LYS A 1 171 ? -12.010 -0.831 25.364 1.00 97.69 171 LYS A O 1
ATOM 1407 N N . LEU A 1 172 ? -13.694 0.450 26.097 1.00 97.50 172 LEU A N 1
ATOM 1408 C CA . LEU A 1 172 ? -13.812 1.255 24.888 1.00 97.50 172 LEU A CA 1
ATOM 1409 C C . LEU A 1 172 ? -12.599 2.180 24.722 1.00 97.50 172 LEU A C 1
ATOM 1411 O O . LEU A 1 172 ? -12.079 2.297 23.615 1.00 97.50 172 LEU A O 1
ATOM 1415 N N . ALA A 1 173 ? -12.105 2.781 25.805 1.00 97.88 173 ALA A N 1
ATOM 1416 C CA . ALA A 1 173 ? -10.870 3.561 25.793 1.00 97.88 173 ALA A CA 1
ATOM 1417 C C . ALA A 1 173 ? -9.653 2.692 25.431 1.00 97.88 173 ALA A C 1
ATOM 1419 O O . ALA A 1 173 ? -8.869 3.074 24.562 1.00 97.88 173 ALA A O 1
ATOM 1420 N N . GLU A 1 174 ? -9.536 1.498 26.022 1.00 98.12 174 GLU A N 1
ATOM 1421 C CA . GLU A 1 174 ? -8.484 0.524 25.696 1.00 98.12 174 GLU A CA 1
ATOM 1422 C C . GLU A 1 174 ? -8.499 0.165 24.199 1.00 98.12 174 GLU A C 1
ATOM 1424 O O . GLU A 1 174 ? -7.478 0.290 23.520 1.00 98.12 174 GLU A O 1
ATOM 1429 N N . LYS A 1 175 ? -9.665 -0.192 23.642 1.00 97.94 175 LYS A N 1
ATOM 1430 C CA . LYS A 1 175 ? -9.779 -0.565 22.221 1.00 97.94 175 LYS A CA 1
ATOM 1431 C C . LYS A 1 175 ? -9.569 0.590 21.251 1.00 97.94 175 LYS A C 1
ATOM 1433 O O . LYS A 1 175 ? -8.968 0.383 20.198 1.00 97.94 175 LYS A O 1
ATOM 1438 N N . ASN A 1 176 ? -9.995 1.802 21.598 1.00 97.81 176 ASN A N 1
ATOM 1439 C CA . ASN A 1 176 ? -9.674 2.980 20.792 1.00 97.81 176 ASN A CA 1
ATOM 1440 C C . ASN A 1 176 ? -8.169 3.268 20.785 1.00 97.81 176 ASN A C 1
ATOM 1442 O O . ASN A 1 176 ? -7.615 3.544 19.724 1.00 97.81 176 ASN A O 1
ATOM 1446 N N . SER A 1 177 ? -7.496 3.132 21.931 1.00 98.25 177 SER A N 1
ATOM 1447 C CA . SER A 1 177 ? -6.044 3.304 22.017 1.00 98.25 177 SER A CA 1
ATOM 1448 C C . SER A 1 177 ? -5.290 2.266 21.175 1.00 98.25 177 SER A C 1
ATOM 1450 O O . SER A 1 177 ? -4.376 2.624 20.430 1.00 98.25 177 SER A O 1
ATOM 1452 N N . GLU A 1 178 ? -5.711 0.996 21.217 1.00 98.06 178 GLU A N 1
ATOM 1453 C CA . GLU A 1 178 ? -5.171 -0.061 20.348 1.00 98.06 178 GLU A CA 1
ATOM 1454 C C . GLU A 1 178 ? -5.356 0.279 18.856 1.00 98.06 178 GLU A C 1
ATOM 1456 O O . GLU A 1 178 ? -4.401 0.187 18.078 1.00 98.06 178 GLU A O 1
ATOM 1461 N N . LYS A 1 179 ? -6.558 0.726 18.457 1.00 98.19 179 LYS A N 1
ATOM 1462 C CA . LYS A 1 179 ? -6.868 1.127 17.072 1.00 98.19 179 LYS A CA 1
ATOM 1463 C C . LYS A 1 179 ? -5.984 2.283 16.609 1.00 98.19 179 LYS A C 1
ATOM 1465 O O . LYS A 1 179 ? -5.436 2.236 15.505 1.00 98.19 179 LYS A O 1
ATOM 1470 N N . GLU A 1 180 ? -5.834 3.315 17.433 1.00 98.19 180 GLU A N 1
ATOM 1471 C CA . GLU A 1 180 ? -5.023 4.490 17.112 1.00 98.19 180 GLU A CA 1
ATOM 1472 C C . GLU A 1 180 ? -3.540 4.125 16.974 1.00 98.19 180 GLU A C 1
ATOM 1474 O O . GLU A 1 180 ? -2.896 4.488 15.985 1.00 98.19 180 GLU A O 1
ATOM 1479 N N . ALA A 1 181 ? -3.010 3.332 17.911 1.00 98.06 181 ALA A N 1
ATOM 1480 C CA . ALA A 1 181 ? -1.632 2.858 17.863 1.00 98.06 181 ALA A CA 1
ATOM 1481 C C . ALA A 1 181 ? -1.357 2.044 16.589 1.00 98.06 181 ALA A C 1
ATOM 1483 O O . ALA A 1 181 ? -0.351 2.275 15.911 1.00 98.06 181 ALA A O 1
ATOM 1484 N N . LEU A 1 182 ? -2.262 1.129 16.232 1.00 97.81 182 LEU A N 1
ATOM 1485 C CA . LEU A 1 182 ? -2.125 0.292 15.044 1.00 97.81 182 LEU A CA 1
ATOM 1486 C C . LEU A 1 182 ? -2.245 1.106 13.745 1.00 97.81 182 LEU A C 1
ATOM 1488 O O . LEU A 1 182 ? -1.454 0.912 12.822 1.00 97.81 182 LEU A O 1
ATOM 1492 N N . THR A 1 183 ? -3.164 2.075 13.698 1.00 98.19 183 THR A N 1
ATOM 1493 C CA . THR A 1 183 ? -3.319 3.002 12.564 1.00 98.19 183 THR A CA 1
ATOM 1494 C C . THR A 1 183 ? -2.051 3.828 12.349 1.00 98.19 183 THR A C 1
ATOM 1496 O O . THR A 1 183 ? -1.566 3.951 11.224 1.00 98.19 183 THR A O 1
ATOM 1499 N N . LYS A 1 184 ? -1.460 4.347 13.432 1.00 98.31 184 LYS A N 1
ATOM 1500 C CA . LYS A 1 184 ? -0.202 5.098 13.370 1.00 98.31 184 LYS A CA 1
ATOM 1501 C C . LYS A 1 184 ? 0.952 4.234 12.862 1.00 98.31 184 LYS A C 1
ATOM 1503 O O . LYS A 1 184 ? 1.706 4.671 11.999 1.00 98.31 184 LYS A O 1
ATOM 1508 N N . LYS A 1 185 ? 1.072 2.999 13.358 1.00 97.81 185 LYS A N 1
ATOM 1509 C CA . LYS A 1 185 ? 2.105 2.055 12.902 1.00 97.81 185 LYS A CA 1
ATOM 1510 C C . LYS A 1 185 ? 1.963 1.706 11.426 1.00 97.81 185 LYS A C 1
ATOM 1512 O O . LYS A 1 185 ? 2.979 1.620 10.743 1.00 97.81 185 LYS A O 1
ATOM 1517 N N . LEU A 1 186 ? 0.733 1.552 10.936 1.00 97.31 186 LEU A N 1
ATOM 1518 C CA . LEU A 1 186 ? 0.483 1.346 9.515 1.00 97.31 186 LEU A CA 1
ATOM 1519 C C . LEU A 1 186 ? 0.943 2.550 8.682 1.00 97.31 186 LEU A C 1
ATOM 1521 O O . LEU A 1 186 ? 1.656 2.370 7.702 1.00 97.31 186 LEU A O 1
ATOM 1525 N N . ALA A 1 187 ? 0.609 3.771 9.102 1.00 97.06 187 ALA A N 1
ATOM 1526 C CA . ALA A 1 187 ? 1.043 4.981 8.404 1.00 97.06 187 ALA A CA 1
ATOM 1527 C C . ALA A 1 187 ? 2.576 5.143 8.399 1.00 97.06 187 ALA A C 1
ATOM 1529 O O . ALA A 1 187 ? 3.161 5.512 7.380 1.00 97.06 187 ALA A O 1
ATOM 1530 N N . ASP A 1 188 ? 3.241 4.836 9.518 1.00 97.50 188 ASP A N 1
ATOM 1531 C CA . ASP A 1 188 ? 4.705 4.845 9.612 1.00 97.50 188 ASP A CA 1
ATOM 1532 C C . ASP A 1 188 ? 5.343 3.814 8.669 1.00 97.50 188 ASP A C 1
ATOM 1534 O O . ASP A 1 188 ? 6.337 4.124 8.009 1.00 97.50 188 ASP A O 1
ATOM 1538 N N . LEU A 1 189 ? 4.762 2.611 8.594 1.00 96.31 189 LEU A N 1
ATOM 1539 C CA . LEU A 1 189 ? 5.193 1.538 7.700 1.00 96.31 189 LEU A CA 1
ATOM 1540 C C . LEU A 1 189 ? 5.026 1.940 6.227 1.00 96.31 189 LEU A C 1
ATOM 1542 O O . LEU A 1 189 ? 5.980 1.859 5.454 1.00 96.31 189 LEU A O 1
ATOM 1546 N N . ASP A 1 190 ? 3.849 2.439 5.850 1.00 95.50 190 ASP A N 1
ATOM 1547 C CA . ASP A 1 190 ? 3.572 2.902 4.489 1.00 95.50 190 ASP A CA 1
ATOM 1548 C C . ASP A 1 190 ? 4.553 4.012 4.085 1.00 95.50 190 ASP A C 1
ATOM 1550 O O . ASP A 1 190 ? 5.143 3.963 3.006 1.00 95.50 190 ASP A O 1
ATOM 1554 N N . ARG A 1 191 ? 4.822 4.974 4.977 1.00 96.69 191 ARG A N 1
ATOM 1555 C CA . ARG A 1 191 ? 5.756 6.079 4.716 1.00 96.69 191 ARG A CA 1
ATOM 1556 C C . ARG A 1 191 ? 7.162 5.599 4.350 1.00 96.69 191 ARG A C 1
ATOM 1558 O O . ARG A 1 191 ? 7.803 6.223 3.505 1.00 96.69 191 ARG A O 1
ATOM 1565 N N . VAL A 1 192 ? 7.662 4.543 4.997 1.00 96.31 192 VAL A N 1
ATOM 1566 C CA . VAL A 1 192 ? 9.026 4.046 4.750 1.00 96.31 192 VAL A CA 1
ATOM 1567 C C . VAL A 1 192 ? 9.098 3.073 3.574 1.00 96.31 192 VAL A C 1
ATOM 1569 O O . VAL A 1 192 ? 10.100 3.085 2.865 1.00 96.31 192 VAL A O 1
ATOM 1572 N N . VAL A 1 193 ? 8.052 2.280 3.313 1.00 96.25 193 VAL A N 1
ATOM 1573 C CA . VAL A 1 193 ? 8.069 1.270 2.237 1.00 96.25 193 VAL A CA 1
ATOM 1574 C C . VAL A 1 193 ? 7.630 1.833 0.882 1.00 96.25 193 VAL A C 1
ATOM 1576 O O . VAL A 1 193 ? 8.169 1.420 -0.147 1.00 96.25 193 VAL A O 1
ATOM 1579 N N . LEU A 1 194 ? 6.719 2.814 0.845 1.00 92.94 194 LEU A N 1
ATOM 1580 C CA . LEU A 1 194 ? 6.162 3.357 -0.404 1.00 92.94 194 LEU A CA 1
ATOM 1581 C C . LEU A 1 194 ? 7.216 3.767 -1.452 1.00 92.94 194 LEU A C 1
ATOM 1583 O O . LEU A 1 194 ? 7.041 3.419 -2.620 1.00 92.94 194 LEU A O 1
ATOM 1587 N N . PRO A 1 195 ? 8.330 4.447 -1.112 1.00 92.69 195 PRO A N 1
ATOM 1588 C CA . PRO A 1 195 ? 9.354 4.781 -2.103 1.00 92.69 195 PRO A CA 1
ATOM 1589 C C . PRO A 1 195 ? 9.999 3.549 -2.755 1.00 92.69 195 PRO A C 1
ATOM 1591 O O . PRO A 1 195 ? 10.343 3.577 -3.938 1.00 92.69 195 PRO A O 1
ATOM 1594 N N . HIS A 1 196 ? 10.164 2.463 -1.998 1.00 94.56 196 HIS A N 1
ATOM 1595 C CA . HIS A 1 196 ? 10.730 1.208 -2.492 1.00 94.56 196 HIS A CA 1
ATOM 1596 C C . HIS A 1 196 ? 9.720 0.452 -3.348 1.00 94.56 196 HIS A C 1
ATOM 1598 O O . HIS A 1 196 ? 10.070 0.038 -4.451 1.00 94.56 196 HIS A O 1
ATOM 1604 N N . TYR A 1 197 ? 8.464 0.386 -2.899 1.00 91.94 197 TYR A N 1
ATOM 1605 C CA . TYR A 1 197 ? 7.346 -0.118 -3.695 1.00 91.94 197 TYR A CA 1
ATOM 1606 C C . TYR A 1 197 ? 7.301 0.547 -5.069 1.00 91.94 197 TYR A C 1
ATOM 1608 O O . TYR A 1 197 ? 7.294 -0.136 -6.092 1.00 91.94 197 TYR A O 1
ATOM 1616 N N . LYS A 1 198 ? 7.372 1.882 -5.099 1.00 90.19 198 LYS A N 1
ATOM 1617 C CA . LYS A 1 198 ? 7.339 2.636 -6.349 1.00 90.19 198 LYS A CA 1
ATOM 1618 C C . LYS A 1 198 ? 8.483 2.242 -7.295 1.00 90.19 198 LYS A C 1
ATOM 1620 O O . LYS A 1 198 ? 8.267 1.953 -8.469 1.00 90.19 198 LYS A O 1
ATOM 1625 N N . ARG A 1 199 ? 9.711 2.157 -6.776 1.00 89.69 199 ARG A N 1
ATOM 1626 C CA . ARG A 1 199 ? 10.889 1.758 -7.568 1.00 89.69 199 ARG A CA 1
ATOM 1627 C C . ARG A 1 199 ? 10.780 0.332 -8.102 1.00 89.69 199 ARG A C 1
ATOM 1629 O O . ARG A 1 199 ? 11.084 0.119 -9.272 1.00 89.69 199 ARG A O 1
ATOM 1636 N N . VAL A 1 200 ? 10.332 -0.611 -7.273 1.00 89.62 200 VAL A N 1
ATOM 1637 C CA . VAL A 1 200 ? 10.131 -2.013 -7.664 1.00 89.62 200 VAL A CA 1
ATOM 1638 C C . VAL A 1 200 ? 9.079 -2.110 -8.767 1.00 89.62 200 VAL A C 1
ATOM 1640 O O . VAL A 1 200 ? 9.354 -2.691 -9.812 1.00 89.62 200 VAL A O 1
ATOM 1643 N N . LYS A 1 201 ? 7.919 -1.460 -8.612 1.00 86.12 201 LYS A N 1
ATOM 1644 C CA . LYS A 1 201 ? 6.858 -1.499 -9.631 1.00 86.12 201 LYS A CA 1
ATOM 1645 C C . LYS A 1 201 ? 7.282 -0.884 -10.960 1.00 86.12 201 LYS A C 1
ATOM 1647 O O . LYS A 1 201 ? 6.962 -1.433 -12.009 1.00 86.12 201 LYS A O 1
ATOM 1652 N N . VAL A 1 202 ? 8.055 0.201 -10.947 1.00 84.31 202 VAL A N 1
ATOM 1653 C CA . VAL A 1 202 ? 8.622 0.776 -12.179 1.00 84.31 202 VAL A CA 1
ATOM 1654 C C . VAL A 1 202 ? 9.635 -0.174 -12.825 1.00 84.31 202 VAL A C 1
ATOM 1656 O O . VAL A 1 202 ? 9.637 -0.320 -14.051 1.00 84.31 202 VAL A O 1
ATOM 1659 N N . ALA A 1 203 ? 10.489 -0.816 -12.022 1.00 83.06 203 ALA A N 1
ATOM 1660 C CA . ALA A 1 203 ? 11.470 -1.789 -12.498 1.00 83.06 203 ALA A CA 1
ATOM 1661 C C . ALA A 1 203 ? 10.809 -3.051 -13.081 1.00 83.06 203 ALA A C 1
ATOM 1663 O O . ALA A 1 203 ? 11.308 -3.583 -14.066 1.00 83.06 203 ALA A O 1
ATOM 1664 N N . GLU A 1 204 ? 9.663 -3.479 -12.547 1.00 82.19 204 GLU A N 1
ATOM 1665 C CA . GLU A 1 204 ? 8.857 -4.590 -13.074 1.00 82.19 204 GLU A CA 1
ATOM 1666 C C . GLU A 1 204 ? 8.071 -4.199 -14.339 1.00 82.19 204 GLU A C 1
ATOM 1668 O O . GLU A 1 204 ? 8.032 -4.955 -15.312 1.00 82.19 204 GLU A O 1
ATOM 1673 N N . ALA A 1 205 ? 7.473 -3.002 -14.369 1.00 82.19 205 ALA A N 1
ATOM 1674 C CA . ALA A 1 205 ? 6.607 -2.564 -15.465 1.00 82.19 205 ALA A CA 1
ATOM 1675 C C . ALA A 1 205 ? 7.377 -2.248 -16.756 1.00 82.19 205 ALA A C 1
ATOM 1677 O O . ALA A 1 205 ? 6.915 -2.577 -17.847 1.00 82.19 205 ALA A O 1
ATOM 1678 N N . LYS A 1 206 ? 8.564 -1.630 -16.668 1.00 81.69 206 LYS A N 1
ATOM 1679 C CA . LYS A 1 206 ? 9.384 -1.265 -17.842 1.00 81.69 206 LYS A CA 1
ATOM 1680 C C . LYS A 1 206 ? 9.738 -2.450 -18.763 1.00 81.69 206 LYS A C 1
ATOM 1682 O O . LYS A 1 206 ? 9.479 -2.341 -19.965 1.00 81.69 206 LYS A O 1
ATOM 1687 N N . PRO A 1 207 ? 10.316 -3.564 -18.272 1.00 84.06 207 PRO A N 1
ATOM 1688 C CA . PRO A 1 207 ? 10.646 -4.707 -19.119 1.00 84.06 207 PRO A CA 1
ATOM 1689 C C . PRO A 1 207 ? 9.393 -5.401 -19.659 1.00 84.06 207 PRO A C 1
ATOM 1691 O O . PRO A 1 207 ? 9.403 -5.855 -20.803 1.00 84.06 207 PRO A O 1
ATOM 1694 N N . GLU A 1 208 ? 8.305 -5.455 -18.890 1.00 86.06 208 GLU A N 1
ATOM 1695 C CA . GLU A 1 208 ? 7.056 -6.065 -19.349 1.00 86.06 208 GLU A CA 1
ATOM 1696 C C . GLU A 1 208 ? 6.380 -5.230 -20.450 1.00 86.06 208 GLU A C 1
ATOM 1698 O O . GLU A 1 208 ? 5.992 -5.771 -21.485 1.00 86.06 208 GLU A O 1
ATOM 1703 N N . LEU A 1 209 ? 6.361 -3.899 -20.315 1.00 87.88 209 LEU A N 1
ATOM 1704 C CA . LEU A 1 209 ? 5.924 -2.981 -21.374 1.00 87.88 209 LEU A CA 1
ATOM 1705 C C . LEU A 1 209 ? 6.750 -3.148 -22.655 1.00 87.88 209 LEU A C 1
ATOM 1707 O O . LEU A 1 209 ? 6.193 -3.159 -23.753 1.00 87.88 209 LEU A O 1
ATOM 1711 N N . ALA A 1 210 ? 8.071 -3.309 -22.535 1.00 86.25 210 ALA A N 1
ATOM 1712 C CA . ALA A 1 210 ? 8.936 -3.552 -23.688 1.00 86.25 210 ALA A CA 1
ATOM 1713 C C . ALA A 1 210 ? 8.596 -4.878 -24.393 1.00 86.25 210 ALA A C 1
ATOM 1715 O O . ALA A 1 210 ? 8.499 -4.914 -25.622 1.00 86.25 210 ALA A O 1
ATOM 1716 N N . LYS A 1 211 ? 8.346 -5.956 -23.634 1.00 90.75 211 LYS A N 1
ATOM 1717 C CA . LYS A 1 211 ? 7.920 -7.252 -24.189 1.00 90.75 211 LYS A CA 1
ATOM 1718 C C . LYS A 1 211 ? 6.561 -7.167 -24.879 1.00 90.75 211 LYS A C 1
ATOM 1720 O O . LYS A 1 211 ? 6.418 -7.704 -25.976 1.00 90.75 211 LYS A O 1
ATOM 1725 N N . LEU A 1 212 ? 5.584 -6.488 -24.277 1.00 90.88 212 LEU A N 1
ATOM 1726 C CA . LEU A 1 212 ? 4.246 -6.329 -24.855 1.00 90.88 212 LEU A CA 1
ATOM 1727 C C . LEU A 1 212 ? 4.275 -5.503 -26.144 1.00 90.88 212 LEU A C 1
ATOM 1729 O O . LEU A 1 212 ? 3.657 -5.900 -27.129 1.00 90.88 212 LEU A O 1
ATOM 1733 N N . ARG A 1 213 ? 5.051 -4.413 -26.190 1.00 91.31 213 ARG A N 1
ATOM 1734 C CA . ARG A 1 213 ? 5.245 -3.620 -27.419 1.00 91.31 213 ARG A CA 1
ATOM 1735 C C . ARG A 1 213 ? 5.940 -4.423 -28.517 1.00 91.31 213 ARG A C 1
ATOM 1737 O O . ARG A 1 213 ? 5.549 -4.342 -29.679 1.00 91.31 213 ARG A O 1
ATOM 1744 N N . LEU A 1 214 ? 6.925 -5.251 -28.162 1.00 92.88 214 LEU A N 1
ATOM 1745 C CA . LEU A 1 214 ? 7.555 -6.168 -29.113 1.00 92.88 214 LEU A CA 1
ATOM 1746 C C . LEU A 1 214 ? 6.566 -7.228 -29.624 1.00 92.88 214 LEU A C 1
ATOM 1748 O O . LEU A 1 214 ? 6.569 -7.545 -30.812 1.00 92.88 214 LEU A O 1
ATOM 1752 N N . ALA A 1 215 ? 5.722 -7.779 -28.749 1.00 91.94 215 ALA A N 1
ATOM 1753 C CA . ALA A 1 215 ? 4.679 -8.728 -29.132 1.00 91.94 215 ALA A CA 1
ATOM 1754 C C . ALA A 1 215 ? 3.647 -8.088 -30.073 1.00 91.94 215 ALA A C 1
ATOM 1756 O O . ALA A 1 215 ? 3.262 -8.717 -31.057 1.00 91.94 215 ALA A O 1
ATOM 1757 N N . LEU A 1 216 ? 3.263 -6.834 -29.815 1.00 93.44 216 LEU A N 1
ATOM 1758 C CA . LEU A 1 216 ? 2.369 -6.060 -30.673 1.00 93.44 216 LEU A CA 1
ATOM 1759 C C . LEU A 1 216 ? 2.984 -5.827 -32.059 1.00 93.44 216 LEU A C 1
ATOM 1761 O O . LEU A 1 216 ? 2.343 -6.123 -33.061 1.00 93.44 216 LEU A O 1
ATOM 1765 N N . SER A 1 217 ? 4.253 -5.411 -32.124 1.00 93.69 217 SER A N 1
ATOM 1766 C CA . SER A 1 217 ? 4.971 -5.246 -33.397 1.00 93.69 217 SER A CA 1
ATOM 1767 C C . SER A 1 217 ? 5.015 -6.553 -34.207 1.00 93.69 217 SER A C 1
ATOM 1769 O O . SER A 1 217 ? 4.652 -6.587 -35.382 1.00 93.69 217 SER A O 1
ATOM 1771 N N . LYS A 1 218 ? 5.334 -7.681 -33.555 1.00 93.88 218 LYS A N 1
ATOM 1772 C CA . LYS A 1 218 ? 5.313 -9.011 -34.195 1.00 93.88 218 LYS A CA 1
ATOM 1773 C C . LYS A 1 218 ? 3.917 -9.423 -34.673 1.00 93.88 218 LYS A C 1
ATOM 1775 O O . LYS A 1 218 ? 3.793 -10.110 -35.687 1.00 93.88 218 LYS A O 1
ATOM 1780 N N . LEU A 1 219 ? 2.867 -9.060 -33.936 1.00 93.44 219 LEU A N 1
ATOM 1781 C CA . LEU A 1 219 ? 1.482 -9.321 -34.327 1.00 93.44 219 LEU A CA 1
ATOM 1782 C C . LEU A 1 219 ? 1.111 -8.518 -35.585 1.00 93.44 219 LEU A C 1
ATOM 1784 O O . LEU A 1 219 ? 0.513 -9.072 -36.506 1.00 93.44 219 LEU A O 1
ATOM 1788 N N . GLU A 1 220 ? 1.508 -7.247 -35.652 1.00 92.69 220 GLU A N 1
ATOM 1789 C CA . GLU A 1 220 ? 1.306 -6.392 -36.826 1.00 92.69 220 GLU A CA 1
ATOM 1790 C C . GLU A 1 220 ? 2.056 -6.903 -38.059 1.00 92.69 220 GLU A C 1
ATOM 1792 O O . GLU A 1 220 ? 1.491 -6.919 -39.152 1.00 92.69 220 GLU A O 1
ATOM 1797 N N . GLU A 1 221 ? 3.298 -7.365 -37.902 1.00 93.56 221 GLU A N 1
ATOM 1798 C CA . GLU A 1 221 ? 4.059 -8.000 -38.984 1.00 93.56 221 GLU A CA 1
ATOM 1799 C C . GLU A 1 221 ? 3.344 -9.243 -39.523 1.00 93.56 221 GLU A C 1
ATOM 1801 O O . GLU A 1 221 ? 3.190 -9.384 -40.736 1.00 93.56 221 GLU A O 1
ATOM 1806 N N . ARG A 1 222 ? 2.838 -10.109 -38.631 1.00 91.19 222 ARG A N 1
ATOM 1807 C CA . ARG A 1 222 ? 2.085 -11.317 -39.014 1.00 91.19 222 ARG A CA 1
ATOM 1808 C C . ARG A 1 222 ? 0.769 -11.008 -39.719 1.00 91.19 222 ARG A C 1
ATOM 1810 O O . ARG A 1 222 ? 0.350 -11.777 -40.584 1.00 91.19 222 ARG A O 1
ATOM 1817 N N . PHE A 1 223 ? 0.106 -9.915 -39.347 1.00 92.44 223 PHE A N 1
ATOM 1818 C CA . PHE A 1 223 ? -1.092 -9.452 -40.043 1.00 92.44 223 PHE A CA 1
ATOM 1819 C C . PHE A 1 223 ? -0.746 -8.941 -41.443 1.00 92.44 223 PHE A C 1
ATOM 1821 O O . PHE A 1 223 ? -1.347 -9.379 -42.421 1.00 92.44 223 PHE A O 1
ATOM 1828 N N . LYS A 1 224 ? 0.287 -8.095 -41.559 1.00 92.88 224 LYS A N 1
ATOM 1829 C CA . LYS A 1 224 ? 0.777 -7.575 -42.847 1.00 92.88 224 LYS A CA 1
ATOM 1830 C C . LYS A 1 224 ? 1.255 -8.684 -43.789 1.00 92.88 224 LYS A C 1
ATOM 1832 O O . LYS A 1 224 ? 1.062 -8.570 -44.994 1.00 92.88 224 LYS A O 1
ATOM 1837 N N . SER A 1 225 ? 1.837 -9.764 -43.262 1.00 92.94 225 SER A N 1
ATOM 1838 C CA . SER A 1 225 ? 2.240 -10.939 -44.048 1.00 92.94 225 SER A CA 1
ATOM 1839 C C . SER A 1 225 ? 1.080 -11.883 -44.402 1.00 92.94 225 SER A C 1
ATOM 1841 O O . SER A 1 225 ? 1.316 -12.928 -45.006 1.00 92.94 225 SER A O 1
ATOM 1843 N N . GLY A 1 226 ? -0.159 -11.562 -44.008 1.00 91.12 226 GLY A N 1
ATOM 1844 C CA . GLY A 1 226 ? -1.350 -12.378 -44.265 1.00 91.12 226 GLY A CA 1
ATOM 1845 C C . GLY A 1 226 ? -1.399 -13.689 -43.474 1.00 91.12 226 GLY A C 1
ATOM 1846 O O . GLY A 1 226 ? -2.188 -14.575 -43.788 1.00 91.12 226 GLY A O 1
ATOM 1847 N N . SER A 1 227 ? -0.548 -13.843 -42.456 1.00 88.00 227 SER A N 1
ATOM 1848 C CA . SER A 1 227 ? -0.404 -15.084 -41.683 1.00 88.00 227 SER A CA 1
ATOM 1849 C C . SER A 1 227 ? -1.480 -15.266 -40.608 1.00 88.00 227 SER A C 1
ATOM 1851 O O . SER A 1 227 ? -1.562 -16.336 -40.007 1.00 88.00 227 SER A O 1
ATOM 1853 N N . ILE A 1 228 ? -2.286 -14.237 -40.343 1.00 91.38 228 ILE A N 1
ATOM 1854 C CA . ILE A 1 228 ? -3.394 -14.254 -39.381 1.00 91.38 228 ILE A CA 1
ATOM 1855 C C . ILE A 1 228 ? -4.618 -13.552 -39.968 1.00 91.38 228 ILE A C 1
ATOM 1857 O O . ILE A 1 228 ? -4.483 -12.595 -40.729 1.00 91.38 228 ILE A O 1
ATOM 1861 N N . SER A 1 229 ? -5.814 -14.022 -39.607 1.00 91.62 229 SER A N 1
ATOM 1862 C CA . SER A 1 229 ? -7.061 -13.370 -40.004 1.00 91.62 229 SER A CA 1
ATOM 1863 C C . SER A 1 229 ? -7.263 -12.050 -39.259 1.00 91.62 229 SER A C 1
ATOM 1865 O O . SER A 1 229 ? -6.781 -11.870 -38.138 1.00 91.62 229 SER A O 1
ATOM 1867 N N . GLU A 1 230 ? -8.021 -11.141 -39.869 1.00 91.50 230 GLU A N 1
ATOM 1868 C CA . GLU A 1 230 ? -8.360 -9.836 -39.291 1.00 91.50 230 GLU A CA 1
ATOM 1869 C C . GLU A 1 230 ? -9.049 -9.964 -37.927 1.00 91.50 230 GLU A C 1
ATOM 1871 O O . GLU A 1 230 ? -8.702 -9.257 -36.986 1.00 91.50 230 GLU A O 1
ATOM 1876 N N . GLU A 1 231 ? -9.956 -10.929 -37.771 1.00 91.00 231 GLU A N 1
ATOM 1877 C CA . GLU A 1 231 ? -10.656 -11.164 -36.506 1.00 91.00 231 GLU A CA 1
ATOM 1878 C C . GLU A 1 231 ? -9.701 -11.584 -35.372 1.00 91.00 231 GLU A C 1
ATOM 1880 O O . GLU A 1 231 ? -9.815 -11.114 -34.237 1.00 91.00 231 GLU A O 1
ATOM 1885 N N . VAL A 1 232 ? -8.726 -12.448 -35.675 1.00 88.88 232 VAL A N 1
ATOM 1886 C CA . VAL A 1 232 ? -7.710 -12.889 -34.706 1.00 88.88 232 VAL A CA 1
ATOM 1887 C C . VAL A 1 232 ? -6.745 -11.749 -34.383 1.00 88.88 232 VAL A C 1
ATOM 1889 O O . VAL A 1 232 ? -6.394 -11.559 -33.219 1.00 88.88 232 VAL A O 1
ATOM 1892 N N . TYR A 1 233 ? -6.357 -10.964 -35.390 1.00 92.12 233 TYR A N 1
ATOM 1893 C CA . TYR A 1 233 ? -5.534 -9.771 -35.210 1.00 92.12 233 TYR A CA 1
ATOM 1894 C C . TYR A 1 233 ? -6.204 -8.757 -34.278 1.00 92.12 233 TYR A C 1
ATOM 1896 O O . TYR A 1 233 ? -5.597 -8.362 -33.286 1.00 92.12 233 TYR A O 1
ATOM 1904 N N . MET A 1 234 ? -7.460 -8.387 -34.542 1.00 92.94 234 MET A N 1
ATOM 1905 C CA . MET A 1 234 ? -8.183 -7.383 -33.755 1.00 92.94 234 MET A CA 1
ATOM 1906 C C . MET A 1 234 ? -8.341 -7.800 -32.293 1.00 92.94 234 MET A C 1
ATOM 1908 O O . MET A 1 234 ? -8.123 -6.989 -31.394 1.00 92.94 234 MET A O 1
ATOM 1912 N N . ARG A 1 235 ? -8.651 -9.078 -32.042 1.00 94.50 235 ARG A N 1
ATOM 1913 C CA . ARG A 1 235 ? -8.773 -9.619 -30.683 1.00 94.50 235 ARG A CA 1
ATOM 1914 C C . ARG A 1 235 ? -7.453 -9.544 -29.916 1.00 94.50 235 ARG A C 1
ATOM 1916 O O . ARG A 1 235 ? -7.406 -8.988 -28.824 1.00 94.50 235 ARG A O 1
ATOM 1923 N N . LEU A 1 236 ? -6.375 -10.067 -30.504 1.00 92.12 236 LEU A N 1
ATOM 1924 C CA . LEU A 1 236 ? -5.058 -10.089 -29.860 1.00 92.12 236 LEU A CA 1
ATOM 1925 C C . LEU A 1 236 ? -4.479 -8.682 -29.687 1.00 92.12 236 LEU A C 1
ATOM 1927 O O . LEU A 1 236 ? -3.843 -8.401 -28.675 1.00 92.12 236 LEU A O 1
ATOM 1931 N N . ARG A 1 237 ? -4.722 -7.788 -30.649 1.00 93.06 237 ARG A N 1
ATOM 1932 C CA . ARG A 1 237 ? -4.332 -6.380 -30.570 1.00 93.06 237 ARG A CA 1
ATOM 1933 C C . ARG A 1 237 ? -5.019 -5.696 -29.394 1.00 93.06 237 ARG A C 1
ATOM 1935 O O . ARG A 1 237 ? -4.324 -5.102 -28.582 1.00 93.06 237 ARG A O 1
ATOM 1942 N N . ALA A 1 238 ? -6.335 -5.855 -29.256 1.00 93.19 238 ALA A N 1
ATOM 1943 C CA . ALA A 1 238 ? -7.086 -5.278 -28.144 1.00 93.19 238 ALA A CA 1
ATOM 1944 C C . ALA A 1 238 ? -6.594 -5.793 -26.779 1.00 93.19 238 ALA A C 1
ATOM 1946 O O . ALA A 1 238 ? -6.413 -5.005 -25.855 1.00 93.19 238 ALA A O 1
ATOM 1947 N N . GLU A 1 239 ? -6.314 -7.095 -26.652 1.00 91.56 239 GLU A N 1
ATOM 1948 C CA . GLU A 1 239 ? -5.767 -7.667 -25.413 1.00 91.56 239 GLU A CA 1
ATOM 1949 C C . GLU A 1 239 ? -4.369 -7.128 -25.068 1.00 91.56 239 GLU A C 1
ATOM 1951 O O . GLU A 1 239 ? -4.067 -6.882 -23.898 1.00 91.56 239 GLU A O 1
ATOM 1956 N N . LEU A 1 240 ? -3.495 -6.968 -26.069 1.00 92.00 240 LEU A N 1
ATOM 1957 C CA . LEU A 1 240 ? -2.154 -6.413 -25.873 1.00 92.00 240 LEU A CA 1
ATOM 1958 C C . LEU A 1 240 ? -2.209 -4.921 -25.531 1.00 92.00 240 LEU A C 1
ATOM 1960 O O . LEU A 1 240 ? -1.507 -4.493 -24.617 1.00 92.00 240 LEU A O 1
ATOM 1964 N N . GLU A 1 241 ? -3.051 -4.147 -26.217 1.00 91.94 241 GLU A N 1
ATOM 1965 C CA . GLU A 1 241 ? -3.254 -2.718 -25.953 1.00 91.94 241 GLU A CA 1
ATOM 1966 C C . GLU A 1 241 ? -3.829 -2.476 -24.551 1.00 91.94 241 GLU A C 1
ATOM 1968 O O . GLU A 1 241 ? -3.307 -1.632 -23.828 1.00 91.94 241 GLU A O 1
ATOM 1973 N N . ASP A 1 242 ? -4.823 -3.257 -24.118 1.00 91.81 242 ASP A N 1
ATOM 1974 C CA . ASP A 1 242 ? -5.388 -3.166 -22.764 1.00 91.81 242 ASP A CA 1
ATOM 1975 C C . ASP A 1 242 ? -4.332 -3.485 -21.689 1.00 91.81 242 ASP A C 1
ATOM 1977 O O . ASP A 1 242 ? -4.189 -2.762 -20.701 1.00 91.81 242 ASP A O 1
ATOM 1981 N N . LYS A 1 243 ? -3.507 -4.521 -21.896 1.00 88.62 243 LYS A N 1
ATOM 1982 C CA . LYS A 1 243 ? -2.393 -4.835 -20.980 1.00 88.62 243 LYS A CA 1
ATOM 1983 C C . LYS A 1 243 ? -1.342 -3.725 -20.931 1.00 88.62 243 LYS A C 1
ATOM 1985 O O . LYS A 1 243 ? -0.854 -3.413 -19.844 1.00 88.62 243 LYS A O 1
ATOM 1990 N N . ILE A 1 244 ? -1.001 -3.130 -22.077 1.00 90.81 244 ILE A N 1
ATOM 1991 C CA . ILE A 1 244 ? -0.070 -1.996 -22.155 1.00 90.81 244 ILE A CA 1
ATOM 1992 C C . ILE A 1 244 ? -0.641 -0.799 -21.390 1.00 90.81 244 ILE A C 1
ATOM 1994 O O . ILE A 1 244 ? 0.041 -0.286 -20.508 1.00 90.81 244 ILE A O 1
ATOM 1998 N N . GLN A 1 245 ? -1.898 -0.421 -21.641 1.00 89.94 245 GLN A N 1
ATOM 1999 C CA . GLN A 1 245 ? -2.551 0.704 -20.965 1.00 89.94 245 GLN A CA 1
ATOM 2000 C C . GLN A 1 245 ? -2.600 0.523 -19.445 1.00 89.94 245 GLN A C 1
ATOM 2002 O O . GLN A 1 245 ? -2.325 1.459 -18.696 1.00 89.94 245 GLN A O 1
ATOM 2007 N N . ARG A 1 246 ? -2.903 -0.688 -18.961 1.00 85.56 246 ARG A N 1
ATOM 2008 C CA . ARG A 1 246 ? -2.903 -0.985 -17.519 1.00 85.56 246 ARG A CA 1
ATOM 2009 C C . ARG A 1 246 ? -1.521 -0.800 -16.894 1.00 85.56 246 ARG A C 1
ATOM 2011 O O . ARG A 1 246 ? -1.419 -0.211 -15.822 1.00 85.56 246 ARG A O 1
ATOM 2018 N N . LEU A 1 247 ? -0.465 -1.290 -17.544 1.00 84.69 247 LEU A N 1
ATOM 2019 C CA . LEU A 1 247 ? 0.907 -1.153 -17.043 1.00 84.69 247 LEU A CA 1
ATOM 2020 C C . LEU A 1 247 ? 1.439 0.282 -17.158 1.00 84.69 247 LEU A C 1
ATOM 2022 O O . LEU A 1 247 ? 2.187 0.716 -16.285 1.00 84.69 247 LEU A O 1
ATOM 2026 N N . GLU A 1 248 ? 1.047 1.027 -18.193 1.00 85.25 248 GLU A N 1
ATOM 2027 C CA . GLU A 1 248 ? 1.351 2.457 -18.326 1.00 85.25 248 GLU A CA 1
ATOM 2028 C C . GLU A 1 248 ? 0.694 3.261 -17.205 1.00 85.25 248 GLU A C 1
ATOM 2030 O O . GLU A 1 248 ? 1.373 4.043 -16.548 1.00 85.25 248 GLU A O 1
ATOM 2035 N N . LYS A 1 249 ? -0.573 2.976 -16.893 1.00 83.94 249 LYS A N 1
ATOM 2036 C CA . LYS A 1 249 ? -1.273 3.588 -15.762 1.00 83.94 249 LYS A CA 1
ATOM 2037 C C . LYS A 1 249 ? -0.603 3.275 -14.423 1.00 83.94 249 LYS A C 1
ATOM 2039 O O . LYS A 1 249 ? -0.409 4.177 -13.620 1.00 83.94 249 LYS A O 1
ATOM 2044 N N . ILE A 1 250 ? -0.194 2.024 -14.192 1.00 79.19 250 ILE A N 1
ATOM 2045 C CA . ILE A 1 250 ? 0.554 1.654 -12.976 1.00 79.19 250 ILE A CA 1
ATOM 2046 C C . ILE A 1 250 ? 1.867 2.433 -12.899 1.00 79.19 250 ILE A C 1
ATOM 2048 O O . ILE A 1 250 ? 2.230 2.906 -11.830 1.00 79.19 250 ILE A O 1
ATOM 2052 N N . LYS A 1 251 ? 2.580 2.584 -14.020 1.00 80.12 251 LYS A N 1
ATOM 2053 C CA . LYS A 1 251 ? 3.805 3.383 -14.071 1.00 80.12 251 LYS A CA 1
ATOM 2054 C C . LYS A 1 251 ? 3.524 4.857 -13.730 1.00 80.12 251 LYS A C 1
ATOM 2056 O O . LYS A 1 251 ? 4.264 5.419 -12.934 1.00 80.12 251 LYS A O 1
ATOM 2061 N N . GLU A 1 252 ? 2.467 5.452 -14.282 1.00 78.56 252 GLU A N 1
ATOM 2062 C CA . GLU A 1 252 ? 2.074 6.850 -14.033 1.00 78.56 252 GLU A CA 1
ATOM 2063 C C . GLU A 1 252 ? 1.589 7.107 -12.598 1.00 78.56 252 GLU A C 1
ATOM 2065 O O . GLU A 1 252 ? 1.903 8.142 -12.027 1.00 78.56 252 GLU A O 1
ATOM 2070 N N . GLU A 1 253 ? 0.849 6.176 -11.990 1.00 73.94 253 GLU A N 1
ATOM 2071 C CA . GLU A 1 253 ? 0.383 6.287 -10.595 1.00 73.94 253 GLU A CA 1
ATOM 2072 C C . GLU A 1 253 ? 1.526 6.148 -9.577 1.00 73.94 253 GLU A C 1
ATOM 2074 O O . GLU A 1 253 ? 1.427 6.563 -8.416 1.00 73.94 253 GLU A O 1
ATOM 2079 N N . VAL A 1 254 ? 2.605 5.503 -10.008 1.00 73.19 254 VAL A N 1
ATOM 2080 C CA . VAL A 1 254 ? 3.770 5.188 -9.196 1.00 73.19 254 VAL A CA 1
ATOM 2081 C C . VAL A 1 254 ? 4.863 6.258 -9.308 1.00 73.19 254 VAL A C 1
ATOM 2083 O O . VAL A 1 254 ? 5.540 6.505 -8.302 1.00 73.19 254 VAL A O 1
ATOM 2086 N N . GLU A 1 255 ? 5.038 6.889 -10.472 1.00 61.03 255 GLU A N 1
ATOM 2087 C CA . GLU A 1 255 ? 5.931 8.050 -10.677 1.00 61.03 255 GLU A CA 1
ATOM 2088 C C . GLU A 1 255 ? 5.457 9.298 -9.899 1.00 61.03 255 GLU A C 1
ATOM 2090 O O . GLU A 1 255 ? 6.351 10.069 -9.481 1.00 61.03 255 GLU A O 1
#